Protein AF-A0A942S7S4-F1 (afdb_monomer)

Secondary structure (DSSP, 8-state):
-HHHHHTS---HHHHHHHHHHHHHIIIIIS----------PPPPP-PPP-PPPHHHHHHHHHT---HHHHHHHHHHHHTT--HHHHHT-BGGGEETTTTEEEE---TTPPPEEEEPPHHHHHHHHHHHHH-SSPPSSBSSB-SSTTSBPPHHHHHHHHHHHHHHTT--S---HHHHHHHHHHHHHHTT--HHHHHHHHT---GGG-TTTTTTHHHHHTT---HHHHHHHTT----

Structure (mmCIF, N/CA/C/O backbone):
data_AF-A0A942S7S4-F1
#
_entry.id   AF-A0A942S7S4-F1
#
loop_
_atom_site.group_PDB
_atom_site.id
_atom_site.type_symbol
_atom_site.label_atom_id
_atom_site.label_alt_id
_atom_site.label_comp_id
_atom_site.label_asym_id
_atom_site.label_entity_id
_atom_site.label_seq_id
_atom_site.pdbx_PDB_ins_code
_atom_site.Cartn_x
_atom_site.Cartn_y
_atom_site.Cartn_z
_atom_site.occupancy
_atom_site.B_iso_or_equiv
_atom_site.auth_seq_id
_atom_site.auth_comp_id
_atom_site.auth_asym_id
_atom_site.auth_atom_id
_atom_site.pdbx_PDB_model_num
ATOM 1 N N . MET A 1 1 ? 32.528 -3.053 -19.092 1.00 62.03 1 MET A N 1
ATOM 2 C CA . MET A 1 1 ? 32.053 -3.443 -17.742 1.00 62.03 1 MET A CA 1
ATOM 3 C C . MET A 1 1 ? 33.094 -3.167 -16.676 1.00 62.03 1 MET A C 1
ATOM 5 O O . MET A 1 1 ? 32.749 -2.463 -15.742 1.00 62.03 1 MET A O 1
ATOM 9 N N . LEU A 1 2 ? 34.350 -3.589 -16.863 1.00 63.19 2 LEU A N 1
ATOM 10 C CA . LEU A 1 2 ? 35.466 -3.275 -15.960 1.00 63.19 2 LEU A CA 1
ATOM 11 C C . LEU A 1 2 ? 35.543 -1.776 -15.598 1.00 63.19 2 LEU A C 1
ATOM 13 O O . LEU A 1 2 ? 35.485 -1.422 -14.431 1.00 63.19 2 LEU A O 1
ATOM 17 N N . HIS A 1 3 ? 35.462 -0.884 -16.593 1.00 70.25 3 HIS A N 1
ATOM 18 C CA . HIS A 1 3 ? 35.390 0.569 -16.369 1.00 70.25 3 HIS A CA 1
ATOM 19 C C . HIS A 1 3 ? 34.206 1.013 -15.481 1.00 70.25 3 HIS A C 1
ATOM 21 O O . HIS A 1 3 ? 34.341 1.894 -14.637 1.00 70.25 3 HIS A O 1
ATOM 27 N N . CYS A 1 4 ? 33.026 0.406 -15.641 1.00 66.12 4 CYS A N 1
ATOM 28 C CA . CYS A 1 4 ? 31.859 0.756 -14.827 1.00 66.12 4 CYS A CA 1
ATOM 29 C C . CYS A 1 4 ? 31.998 0.286 -13.368 1.00 66.12 4 CYS A C 1
ATOM 31 O O . CYS A 1 4 ? 31.446 0.923 -12.472 1.00 66.12 4 CYS A O 1
ATOM 33 N N . THR A 1 5 ? 32.734 -0.802 -13.137 1.00 64.00 5 THR A N 1
ATOM 34 C CA . THR A 1 5 ? 33.002 -1.350 -11.804 1.00 64.00 5 THR A CA 1
ATOM 35 C C . THR A 1 5 ? 34.171 -0.628 -11.123 1.00 64.00 5 THR A C 1
ATOM 37 O O . THR A 1 5 ? 34.037 -0.197 -9.984 1.00 64.00 5 THR A O 1
ATOM 40 N N . GLU A 1 6 ? 35.288 -0.426 -11.825 1.00 69.25 6 GLU A N 1
ATOM 41 C CA . GLU A 1 6 ? 36.537 0.112 -11.265 1.00 69.25 6 GLU A CA 1
ATOM 42 C C . GLU A 1 6 ? 36.579 1.643 -11.222 1.00 69.25 6 GLU A C 1
ATOM 44 O O . GLU A 1 6 ? 37.005 2.221 -10.224 1.00 69.25 6 GLU A O 1
ATOM 49 N N . LYS A 1 7 ? 36.121 2.323 -12.285 1.00 74.56 7 LYS A N 1
ATOM 50 C CA . LYS A 1 7 ? 36.166 3.795 -12.378 1.00 74.56 7 LYS A CA 1
ATOM 51 C C . LYS A 1 7 ? 34.882 4.443 -11.873 1.00 74.56 7 LYS A C 1
ATOM 53 O O . LYS A 1 7 ? 34.944 5.420 -11.137 1.00 74.56 7 LYS A O 1
ATOM 58 N N . LEU A 1 8 ? 33.722 3.902 -12.254 1.00 73.69 8 LEU A N 1
ATOM 59 C CA . LEU A 1 8 ? 32.421 4.490 -11.904 1.00 73.69 8 LEU A CA 1
ATOM 60 C C . LEU A 1 8 ? 31.805 3.926 -10.612 1.00 73.69 8 LEU A C 1
ATOM 62 O O . LEU A 1 8 ? 30.777 4.442 -10.178 1.00 73.69 8 LEU A O 1
ATOM 66 N N . LYS A 1 9 ? 32.400 2.878 -10.016 1.00 71.06 9 LYS A N 1
ATOM 67 C CA . LYS A 1 9 ? 31.938 2.220 -8.774 1.00 71.06 9 LYS A CA 1
ATOM 68 C C . LYS A 1 9 ? 30.421 1.967 -8.744 1.00 71.06 9 LYS A C 1
ATOM 70 O O . LYS A 1 9 ? 29.755 2.177 -7.730 1.00 71.06 9 LYS A O 1
ATOM 75 N N . LEU A 1 10 ? 29.845 1.561 -9.878 1.00 72.56 10 LEU A N 1
ATOM 76 C CA . LEU A 1 10 ? 28.397 1.401 -10.001 1.00 72.56 10 LEU A CA 1
ATOM 77 C C . LEU A 1 10 ? 27.911 0.147 -9.277 1.00 72.56 10 LEU A C 1
ATOM 79 O O . LEU A 1 10 ? 28.550 -0.901 -9.322 1.00 72.56 10 LEU A O 1
ATOM 83 N N . ASN A 1 11 ? 26.727 0.244 -8.667 1.00 67.12 11 ASN A N 1
ATOM 84 C CA . ASN A 1 11 ? 26.091 -0.912 -8.047 1.00 67.12 11 ASN A CA 1
ATOM 85 C C . ASN A 1 11 ? 25.688 -1.966 -9.098 1.00 67.12 11 ASN A C 1
ATOM 87 O O . ASN A 1 11 ? 25.444 -1.660 -10.271 1.00 67.12 11 ASN A O 1
ATOM 91 N N . GLU A 1 12 ? 25.567 -3.217 -8.657 1.00 69.06 12 GLU A N 1
ATOM 92 C CA . GLU A 1 12 ? 25.279 -4.358 -9.531 1.00 69.06 12 GLU A CA 1
ATOM 93 C C . GLU A 1 12 ? 23.976 -4.190 -10.324 1.00 69.06 12 GLU A C 1
ATOM 95 O O . GLU A 1 12 ? 23.910 -4.566 -11.491 1.00 69.06 12 GLU A O 1
ATOM 100 N N . ASN A 1 13 ? 22.938 -3.587 -9.736 1.00 66.31 13 ASN A N 1
ATOM 101 C CA . ASN A 1 13 ? 21.658 -3.372 -10.420 1.00 66.31 13 ASN A CA 1
ATOM 102 C C . ASN A 1 13 ? 21.792 -2.392 -11.596 1.00 66.31 13 ASN A C 1
ATOM 104 O O . ASN A 1 13 ? 21.227 -2.632 -12.664 1.00 66.31 13 ASN A O 1
ATOM 108 N N . THR A 1 14 ? 22.567 -1.322 -11.423 1.00 71.94 14 THR A N 1
ATOM 109 C CA . THR A 1 14 ? 22.864 -0.342 -12.470 1.00 71.94 14 THR A CA 1
ATOM 110 C C . THR A 1 14 ? 23.748 -0.956 -13.553 1.00 71.94 14 THR A C 1
ATOM 112 O O . THR A 1 14 ? 23.505 -0.723 -14.736 1.00 71.94 14 THR A O 1
ATOM 115 N N . LEU A 1 15 ? 24.722 -1.792 -13.177 1.00 74.50 15 LEU A N 1
ATOM 116 C CA . LEU A 1 15 ? 25.540 -2.559 -14.121 1.00 74.50 15 LEU A CA 1
ATOM 117 C C . LEU A 1 15 ? 24.683 -3.506 -14.975 1.00 74.50 15 LEU A C 1
ATOM 119 O O . LEU A 1 15 ? 24.816 -3.518 -16.197 1.00 74.50 15 LEU A O 1
ATOM 123 N N . HIS A 1 16 ? 23.754 -4.239 -14.352 1.00 72.69 16 HIS A N 1
ATOM 124 C CA . HIS A 1 16 ? 22.807 -5.120 -15.048 1.00 72.69 16 HIS A CA 1
ATOM 125 C C . HIS A 1 16 ? 21.881 -4.352 -15.996 1.00 72.69 16 HIS A C 1
ATOM 127 O O . HIS A 1 16 ? 21.651 -4.805 -17.115 1.00 72.69 16 HIS A O 1
ATOM 133 N N . SER A 1 17 ? 21.368 -3.189 -15.579 1.00 76.56 17 SER A N 1
ATOM 134 C CA . SER A 1 17 ? 20.535 -2.343 -16.444 1.00 76.56 17 SER A CA 1
ATOM 135 C C . SER A 1 17 ? 21.311 -1.874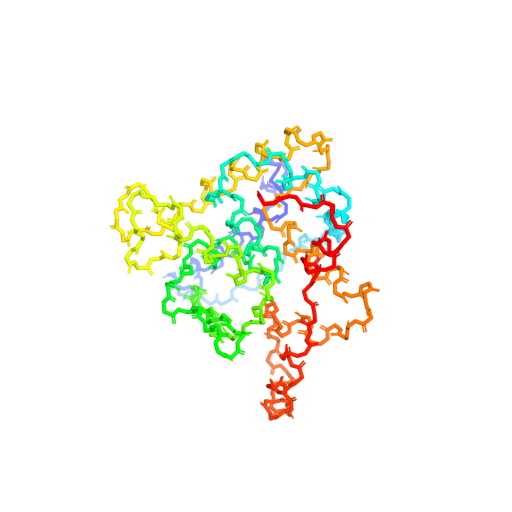 -17.673 1.00 76.56 17 SER A C 1
ATOM 137 O O . SER A 1 17 ? 20.875 -2.119 -18.791 1.00 76.56 17 SER A O 1
ATOM 139 N N . ARG A 1 18 ? 22.507 -1.302 -17.477 1.00 78.88 18 ARG A N 1
ATOM 140 C CA . ARG A 1 18 ? 23.349 -0.808 -18.579 1.00 78.88 18 ARG A CA 1
ATOM 141 C C . ARG A 1 18 ? 23.767 -1.916 -19.541 1.00 78.88 18 ARG A C 1
ATOM 143 O O . ARG A 1 18 ? 23.849 -1.689 -20.742 1.00 78.88 18 ARG A O 1
ATOM 150 N N . LEU A 1 19 ? 24.018 -3.119 -19.028 1.00 78.12 19 LEU A N 1
ATOM 151 C CA . LEU A 1 19 ? 24.329 -4.280 -19.857 1.00 78.12 19 LEU A CA 1
ATOM 152 C C . LEU A 1 19 ? 23.133 -4.679 -20.728 1.00 78.12 19 LEU A C 1
ATOM 154 O O . LEU A 1 19 ? 23.316 -4.963 -21.910 1.00 78.12 19 LEU A O 1
ATOM 158 N N . ASN A 1 20 ? 21.916 -4.656 -20.178 1.00 77.38 20 ASN A N 1
ATOM 159 C CA . ASN A 1 20 ? 20.701 -4.904 -20.955 1.00 77.38 20 ASN A CA 1
ATOM 160 C C . ASN A 1 20 ? 20.468 -3.821 -22.018 1.00 77.38 20 ASN A C 1
ATOM 162 O O . ASN A 1 20 ? 20.087 -4.162 -23.136 1.00 77.38 20 ASN A O 1
ATOM 166 N N . ASP A 1 21 ? 20.740 -2.554 -21.699 1.00 80.38 21 ASP A N 1
ATOM 167 C CA . ASP A 1 21 ? 20.605 -1.438 -22.643 1.00 80.38 21 ASP A CA 1
ATOM 168 C C . ASP A 1 21 ? 21.594 -1.573 -23.811 1.00 80.38 21 ASP A C 1
ATOM 170 O O . ASP A 1 21 ? 21.204 -1.480 -24.974 1.00 80.38 21 ASP A O 1
ATOM 174 N N . LEU A 1 22 ? 22.863 -1.886 -23.519 1.00 79.62 22 LEU A N 1
ATOM 175 C CA . LEU A 1 22 ? 23.879 -2.156 -24.541 1.00 79.62 22 LEU A CA 1
ATOM 176 C C . LEU A 1 22 ? 23.491 -3.359 -25.402 1.00 79.62 22 LEU A C 1
ATOM 178 O O . LEU A 1 22 ? 23.549 -3.285 -26.629 1.00 79.62 22 LEU A O 1
ATOM 182 N N . LYS A 1 23 ? 23.043 -4.450 -24.773 1.00 76.44 23 LYS A N 1
ATOM 183 C CA . LYS A 1 23 ? 22.575 -5.638 -25.488 1.00 76.44 23 LYS A CA 1
ATOM 184 C C . LYS A 1 23 ? 21.431 -5.293 -26.444 1.00 76.44 23 LYS A C 1
ATOM 186 O O . LYS A 1 23 ? 21.467 -5.690 -27.604 1.00 76.44 23 LYS A O 1
ATOM 191 N N . TYR A 1 24 ? 20.449 -4.522 -25.981 1.00 80.12 24 TYR A N 1
ATOM 192 C CA . TYR A 1 24 ? 19.332 -4.081 -26.810 1.00 80.12 24 TYR A CA 1
ATOM 193 C C . TYR A 1 24 ? 19.799 -3.208 -27.981 1.00 80.12 24 TYR A C 1
ATOM 195 O O . TYR A 1 24 ? 19.394 -3.443 -29.116 1.00 80.12 24 TYR A O 1
ATOM 203 N N . TYR A 1 25 ? 20.690 -2.247 -27.738 1.00 81.56 25 TYR A N 1
ATOM 204 C CA . TYR A 1 25 ? 21.224 -1.382 -28.787 1.00 81.56 25 TYR A CA 1
ATOM 205 C C . TYR A 1 25 ? 21.950 -2.178 -29.884 1.00 81.56 25 TYR A C 1
ATOM 207 O O . TYR A 1 25 ? 21.639 -2.037 -31.067 1.00 81.56 25 TYR A O 1
ATOM 215 N N . PHE A 1 26 ? 22.860 -3.079 -29.512 1.00 79.19 26 PHE A N 1
ATOM 216 C CA . PHE A 1 26 ? 23.624 -3.853 -30.492 1.00 79.19 26 PHE A CA 1
ATOM 217 C C . PHE A 1 26 ? 22.778 -4.895 -31.238 1.00 79.19 26 PHE A C 1
ATOM 219 O O . PHE A 1 26 ? 22.901 -5.016 -32.457 1.00 79.19 26 PHE A O 1
ATOM 226 N N . GLU A 1 27 ? 21.902 -5.619 -30.537 1.00 79.50 27 GLU A N 1
ATOM 227 C CA . GLU A 1 27 ? 21.106 -6.691 -31.150 1.00 79.50 27 GLU A CA 1
ATOM 228 C C . GLU A 1 27 ? 19.880 -6.166 -31.908 1.00 79.50 27 GLU A C 1
ATOM 230 O O . GLU A 1 27 ? 19.512 -6.717 -32.944 1.00 79.50 27 GLU A O 1
ATOM 235 N N . LYS A 1 28 ? 19.197 -5.135 -31.390 1.00 79.44 28 LYS A N 1
ATOM 236 C CA . LYS A 1 28 ? 17.904 -4.678 -31.929 1.00 79.44 28 LYS A CA 1
ATOM 237 C C . LYS A 1 28 ? 18.002 -3.430 -32.788 1.00 79.44 28 LYS A C 1
ATOM 239 O O . LYS A 1 28 ? 17.285 -3.358 -33.780 1.00 79.44 28 LYS A O 1
ATOM 244 N N . ILE A 1 29 ? 18.866 -2.478 -32.438 1.00 83.69 29 ILE A N 1
ATOM 245 C CA . ILE A 1 29 ? 19.022 -1.242 -33.220 1.00 83.69 29 ILE A CA 1
ATOM 246 C C . ILE A 1 29 ? 20.044 -1.461 -34.335 1.00 83.69 29 ILE A C 1
ATOM 248 O O . ILE A 1 29 ? 19.736 -1.240 -35.502 1.00 83.69 29 ILE A O 1
ATOM 252 N N . LEU A 1 30 ? 21.229 -1.975 -34.000 1.00 83.25 30 LEU A N 1
ATOM 253 C CA . LEU A 1 30 ? 22.303 -2.193 -34.975 1.00 83.25 30 LEU A CA 1
ATOM 254 C C . LEU A 1 30 ? 22.204 -3.525 -35.735 1.00 83.25 30 LEU A C 1
ATOM 256 O O . LEU A 1 30 ? 23.046 -3.778 -36.594 1.00 83.25 30 LEU A O 1
ATOM 260 N N . LYS A 1 31 ? 21.203 -4.367 -35.424 1.00 79.19 31 LYS A N 1
ATOM 261 C CA . LYS A 1 31 ? 20.942 -5.683 -36.048 1.00 79.19 31 LYS A CA 1
ATOM 262 C C . LYS A 1 31 ? 22.188 -6.571 -36.183 1.00 79.19 31 LYS A C 1
ATOM 264 O O . LYS A 1 31 ? 22.301 -7.345 -37.129 1.00 79.19 31 LYS A O 1
ATOM 269 N N . ARG A 1 32 ? 23.139 -6.458 -35.252 1.00 75.81 32 ARG A N 1
ATOM 270 C CA . ARG A 1 32 ? 24.331 -7.310 -35.261 1.00 75.81 32 ARG A CA 1
ATOM 271 C C . ARG A 1 32 ? 23.965 -8.706 -34.775 1.00 75.81 32 ARG A C 1
ATOM 273 O O . ARG A 1 32 ? 23.063 -8.861 -33.949 1.00 75.81 32 ARG A O 1
ATOM 280 N N . GLU A 1 33 ? 24.678 -9.714 -35.272 1.00 67.06 33 GLU A N 1
ATOM 281 C CA . GLU A 1 33 ? 24.554 -11.069 -34.741 1.00 67.06 33 GLU A CA 1
ATOM 282 C C . GLU A 1 33 ? 24.836 -11.081 -33.238 1.00 67.06 33 GLU A C 1
ATOM 284 O O . GLU A 1 33 ? 25.544 -10.213 -32.715 1.00 67.06 33 GLU A O 1
ATOM 289 N N . LYS A 1 34 ? 24.237 -12.051 -32.537 1.00 61.47 34 LYS A N 1
ATOM 290 C CA . LYS A 1 34 ? 24.397 -12.224 -31.092 1.00 61.47 34 LYS A CA 1
ATOM 291 C C . LYS A 1 34 ? 25.870 -12.481 -30.785 1.00 61.47 34 LYS A C 1
ATOM 293 O O . LYS A 1 34 ? 26.312 -13.623 -30.738 1.00 61.47 34 LYS A O 1
ATOM 298 N N . PHE A 1 35 ? 26.620 -11.412 -30.558 1.00 56.72 35 PHE A N 1
ATOM 299 C CA . PHE A 1 35 ? 27.960 -11.493 -30.012 1.00 56.72 35 PHE A CA 1
ATOM 300 C C . PHE A 1 35 ? 27.848 -12.214 -28.667 1.00 56.72 35 PHE A C 1
ATOM 302 O O . PHE A 1 35 ? 27.097 -11.783 -27.786 1.00 56.72 35 PHE A O 1
ATOM 309 N N . PHE A 1 36 ? 28.533 -13.350 -28.531 1.00 49.84 36 PHE A N 1
ATOM 310 C CA . PHE A 1 36 ? 28.615 -14.110 -27.287 1.00 49.84 36 PHE A CA 1
ATOM 311 C C . PHE A 1 36 ? 29.390 -13.286 -26.257 1.00 49.84 36 PHE A C 1
ATOM 313 O O . PHE A 1 36 ? 30.598 -13.396 -26.090 1.00 49.84 36 PHE A O 1
ATOM 320 N N . TRP A 1 37 ? 28.675 -12.395 -25.582 1.00 57.22 37 TRP A N 1
ATOM 321 C CA . TRP A 1 37 ? 29.190 -11.657 -24.446 1.00 57.22 37 TRP A CA 1
ATOM 322 C C . TRP A 1 37 ? 29.241 -12.605 -23.246 1.00 57.22 37 TRP A C 1
ATOM 324 O O . TRP A 1 37 ? 28.281 -12.680 -22.473 1.00 57.22 37 TRP A O 1
ATOM 334 N N . GLU A 1 38 ? 30.367 -13.291 -23.045 1.00 52.03 38 GLU A N 1
ATOM 335 C CA . GLU A 1 38 ? 30.754 -13.826 -21.732 1.00 52.03 38 GLU A CA 1
ATOM 336 C C . GLU A 1 38 ? 31.104 -12.667 -20.793 1.00 52.03 38 GLU A C 1
ATOM 338 O O . GLU A 1 38 ? 32.212 -12.522 -20.288 1.00 52.03 38 GLU A O 1
ATOM 343 N N . ILE A 1 39 ? 30.153 -11.760 -20.585 1.00 58.31 39 ILE A N 1
ATOM 344 C CA . ILE A 1 39 ? 30.302 -10.736 -19.571 1.00 58.31 39 ILE A CA 1
ATOM 345 C C . ILE A 1 39 ? 29.901 -11.393 -18.249 1.00 58.31 39 ILE A C 1
ATOM 347 O O . ILE A 1 39 ? 28.712 -11.697 -18.072 1.00 58.31 39 ILE A O 1
ATOM 351 N N . PRO A 1 40 ? 30.845 -11.595 -17.311 1.00 55.44 40 PRO A N 1
ATOM 352 C CA . PRO A 1 40 ? 30.532 -12.160 -16.013 1.00 55.44 40 PRO A CA 1
ATOM 353 C C . PRO A 1 40 ? 29.504 -11.262 -15.331 1.00 55.44 40 PRO A C 1
ATOM 355 O O . PRO A 1 40 ? 29.727 -10.082 -15.050 1.00 55.44 40 PRO A O 1
ATOM 358 N N . ARG A 1 41 ? 28.317 -11.825 -15.117 1.00 56.44 41 ARG A N 1
ATOM 359 C CA . ARG A 1 41 ? 27.249 -11.165 -14.381 1.00 56.44 41 ARG A CA 1
ATOM 360 C C . ARG A 1 41 ? 27.621 -11.180 -12.911 1.00 56.44 41 ARG A C 1
ATOM 362 O O . ARG A 1 41 ? 27.776 -12.256 -12.340 1.00 56.44 41 ARG A O 1
ATOM 369 N N . ALA A 1 42 ? 27.699 -10.002 -12.298 1.00 55.09 42 ALA A N 1
ATOM 370 C CA . ALA A 1 42 ? 27.800 -9.911 -10.850 1.00 55.09 42 ALA A CA 1
ATOM 371 C C . ALA A 1 42 ? 26.622 -10.683 -10.232 1.00 55.09 42 ALA A C 1
ATOM 373 O O . ALA A 1 42 ? 25.451 -10.403 -10.543 1.00 55.09 42 ALA A O 1
ATOM 374 N N . LYS A 1 43 ? 26.940 -11.723 -9.451 1.00 49.84 43 LYS A N 1
ATOM 375 C CA . LYS A 1 43 ? 25.950 -12.520 -8.727 1.00 49.84 43 LYS A CA 1
ATOM 376 C C . LYS A 1 43 ? 25.328 -11.601 -7.691 1.00 49.84 43 LYS A C 1
ATOM 378 O O . LYS A 1 43 ? 26.017 -11.163 -6.782 1.00 49.84 43 LYS A O 1
ATOM 383 N N . LYS A 1 44 ? 24.025 -11.344 -7.820 1.00 53.44 44 LYS A N 1
ATOM 384 C CA . LYS A 1 44 ? 23.305 -10.564 -6.816 1.00 53.44 44 LYS A CA 1
ATOM 385 C C . LYS A 1 44 ? 23.468 -11.232 -5.460 1.00 53.44 44 LYS A C 1
ATOM 387 O O . LYS A 1 44 ? 23.047 -12.377 -5.292 1.00 53.44 44 LYS A O 1
ATOM 392 N N . HIS A 1 45 ? 24.016 -10.504 -4.496 1.00 47.56 45 HIS A N 1
ATOM 393 C CA . HIS A 1 45 ? 23.927 -10.913 -3.103 1.00 47.56 45 HIS A CA 1
ATOM 394 C C . HIS A 1 45 ? 22.444 -11.028 -2.714 1.00 47.56 45 HIS A C 1
ATOM 396 O O . HIS A 1 45 ? 21.658 -10.101 -2.934 1.00 4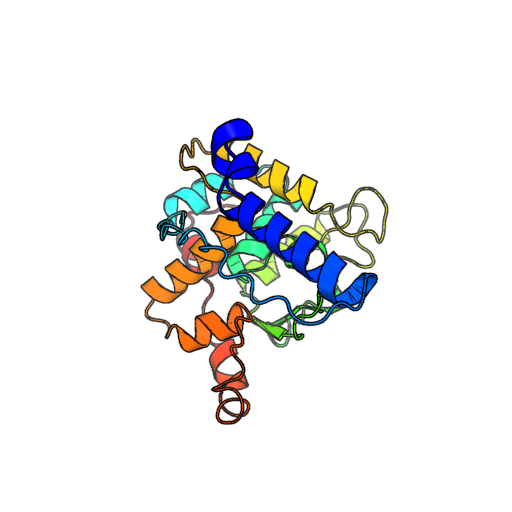7.56 45 HIS A O 1
ATOM 402 N N . LEU A 1 46 ? 22.051 -12.181 -2.164 1.00 48.22 46 LEU A N 1
ATOM 403 C CA . LEU A 1 46 ? 20.727 -12.389 -1.578 1.00 48.22 46 LEU A CA 1
ATOM 404 C C . LEU A 1 46 ? 20.604 -11.485 -0.349 1.00 48.22 46 LEU A C 1
ATOM 406 O O . LEU A 1 46 ? 21.048 -11.835 0.739 1.00 48.22 46 LEU A O 1
ATOM 410 N N . GLN A 1 47 ? 20.031 -10.297 -0.527 1.00 51.75 47 GLN A N 1
ATOM 411 C CA . GLN A 1 47 ? 19.647 -9.474 0.611 1.00 51.75 47 GLN A CA 1
ATOM 412 C C . GLN A 1 47 ? 18.359 -10.026 1.207 1.00 51.75 47 GLN A C 1
ATOM 414 O O . GLN A 1 47 ? 17.382 -10.249 0.487 1.00 51.75 47 GLN A O 1
ATOM 419 N N . LEU A 1 48 ? 18.365 -10.235 2.524 1.00 55.34 48 LEU A N 1
ATOM 420 C CA . LEU A 1 48 ? 17.160 -10.590 3.260 1.00 55.34 48 LEU A CA 1
ATOM 421 C C . LEU A 1 48 ? 16.091 -9.510 3.012 1.00 55.34 48 LEU A C 1
ATOM 423 O O . LEU A 1 48 ? 16.407 -8.314 3.054 1.00 55.34 48 LEU A O 1
ATOM 427 N N . PRO A 1 49 ? 14.839 -9.897 2.709 1.00 60.28 49 PRO A N 1
ATOM 428 C CA . PRO A 1 49 ? 13.780 -8.933 2.471 1.00 60.28 49 PRO A CA 1
ATOM 429 C C . PRO A 1 49 ? 13.589 -8.064 3.716 1.00 60.28 49 PRO A C 1
ATOM 431 O O . PRO A 1 49 ? 13.459 -8.554 4.835 1.00 60.28 49 PRO A O 1
ATOM 434 N N . LYS A 1 50 ? 13.578 -6.746 3.513 1.00 72.50 50 LYS A N 1
ATOM 435 C CA . LYS A 1 50 ? 13.398 -5.767 4.589 1.00 72.50 50 LYS A CA 1
ATOM 436 C C . LYS A 1 50 ? 11.911 -5.673 4.925 1.00 72.50 50 LYS A C 1
ATOM 438 O O . LYS A 1 50 ? 11.177 -4.900 4.301 1.00 72.50 50 LYS A O 1
ATOM 443 N N . VAL A 1 51 ? 11.493 -6.518 5.862 1.00 83.50 51 VAL A N 1
ATOM 444 C CA . VAL A 1 51 ? 10.112 -6.692 6.326 1.00 83.50 51 VAL A CA 1
ATOM 445 C C . VAL A 1 51 ? 9.851 -5.840 7.575 1.00 83.50 51 VAL A C 1
ATOM 447 O O . VAL A 1 51 ? 10.684 -5.756 8.483 1.00 83.50 51 VAL A O 1
ATOM 450 N N . LEU A 1 52 ? 8.686 -5.192 7.596 1.00 86.62 52 LEU A N 1
ATOM 451 C CA . LEU A 1 52 ? 8.091 -4.573 8.782 1.00 86.62 52 LEU A CA 1
ATOM 452 C C . LEU A 1 52 ? 7.259 -5.612 9.528 1.00 86.62 52 LEU A C 1
ATOM 454 O O . LEU A 1 52 ? 6.402 -6.224 8.895 1.00 86.62 52 LEU A O 1
ATOM 458 N N . GLY A 1 53 ? 7.484 -5.768 10.831 1.00 89.12 53 GLY A N 1
ATOM 459 C CA . GLY A 1 53 ? 6.627 -6.597 11.684 1.00 89.12 53 GLY A CA 1
ATOM 460 C C . GLY A 1 53 ? 5.312 -5.894 12.033 1.00 89.12 53 GLY A C 1
ATOM 461 O O . GLY A 1 53 ? 5.202 -4.674 11.886 1.00 89.12 53 GLY A O 1
ATOM 462 N N . GLU A 1 54 ? 4.330 -6.636 12.554 1.00 89.31 54 GLU A N 1
ATOM 463 C CA . GLU A 1 54 ? 2.987 -6.112 12.874 1.00 89.31 54 GLU A CA 1
ATOM 464 C C . GLU A 1 54 ? 3.026 -4.833 13.725 1.00 89.31 54 GLU A C 1
ATOM 466 O O . GLU A 1 54 ? 2.458 -3.817 13.335 1.00 89.31 54 GLU A O 1
ATOM 471 N N . LYS A 1 55 ? 3.794 -4.821 14.826 1.00 90.31 55 LYS A N 1
ATOM 472 C CA . LYS A 1 55 ? 3.919 -3.640 15.705 1.00 90.31 55 LYS A CA 1
ATOM 473 C C . LYS A 1 55 ? 4.471 -2.406 14.983 1.00 90.31 55 LYS A C 1
ATOM 475 O O . LYS A 1 55 ? 4.080 -1.280 15.287 1.00 90.31 55 LYS A O 1
ATOM 480 N N . GLU A 1 56 ? 5.404 -2.594 14.051 1.00 92.31 56 GLU A N 1
ATOM 481 C CA . GLU A 1 56 ? 5.965 -1.492 13.262 1.00 92.31 56 GLU A CA 1
ATOM 482 C C . GLU A 1 56 ? 4.946 -0.976 12.248 1.00 92.31 56 GLU A C 1
ATOM 484 O O . GLU A 1 56 ? 4.844 0.232 12.047 1.00 92.31 56 GLU A O 1
ATOM 489 N N . ILE A 1 57 ? 4.161 -1.876 11.652 1.00 93.56 57 ILE A N 1
ATOM 490 C CA . ILE A 1 57 ? 3.057 -1.515 10.763 1.00 93.56 57 ILE A CA 1
ATOM 491 C C . ILE A 1 57 ? 2.004 -0.698 11.513 1.00 93.56 57 ILE A C 1
ATOM 493 O O . ILE A 1 57 ? 1.625 0.372 11.034 1.00 93.56 57 ILE A O 1
ATOM 497 N N . SER A 1 58 ? 1.610 -1.118 12.716 1.00 92.88 58 SER A N 1
ATOM 498 C CA . SER A 1 58 ? 0.670 -0.369 13.557 1.00 92.88 58 SER A CA 1
ATOM 499 C C . SER A 1 58 ? 1.186 1.034 13.878 1.00 92.88 58 SER A C 1
ATOM 501 O O . SER A 1 58 ? 0.472 2.020 13.688 1.00 92.88 58 SER A O 1
ATOM 503 N N . LYS A 1 59 ? 2.461 1.163 14.277 1.00 93.50 59 LYS A N 1
ATOM 504 C CA . LYS A 1 59 ? 3.097 2.474 14.510 1.00 93.50 59 LYS A CA 1
ATOM 505 C C . LYS A 1 59 ? 3.108 3.343 13.251 1.00 93.50 59 LYS A C 1
ATOM 507 O O . LYS A 1 59 ? 2.771 4.523 13.320 1.00 93.50 59 LYS A O 1
ATOM 512 N N . LEU A 1 60 ? 3.461 2.766 12.102 1.00 94.56 60 LEU A N 1
ATOM 513 C CA . LEU A 1 60 ? 3.506 3.467 10.819 1.00 94.56 60 LEU A CA 1
ATOM 514 C C . LEU A 1 60 ? 2.128 4.001 10.414 1.00 94.56 60 LEU A C 1
ATOM 516 O O . LEU A 1 60 ? 2.014 5.136 9.954 1.00 94.56 60 LEU A O 1
ATOM 520 N N . PHE A 1 61 ? 1.080 3.207 10.612 1.00 93.81 61 PHE A N 1
ATOM 521 C CA . PHE A 1 61 ? -0.293 3.595 10.313 1.00 93.81 61 PHE A CA 1
ATOM 522 C C . PHE A 1 61 ? -0.857 4.626 11.287 1.00 93.81 61 PHE A C 1
ATOM 524 O O . PHE A 1 61 ? -1.524 5.565 10.852 1.00 93.81 61 PHE A O 1
ATOM 531 N N . ASN A 1 62 ? -0.552 4.513 12.578 1.00 93.38 62 ASN A N 1
ATOM 532 C CA . ASN A 1 62 ? -0.982 5.487 13.581 1.00 93.38 62 ASN A CA 1
ATOM 533 C C . ASN A 1 62 ? -0.260 6.838 13.440 1.00 93.38 62 ASN 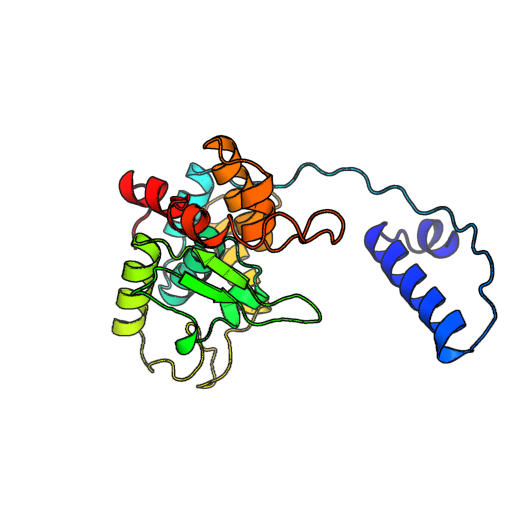A C 1
ATOM 535 O O . ASN A 1 62 ? -0.821 7.868 13.803 1.00 93.38 62 ASN A O 1
ATOM 539 N N . ALA A 1 63 ? 0.935 6.869 12.841 1.00 93.56 63 ALA A N 1
ATOM 540 C CA . ALA A 1 63 ? 1.646 8.110 12.523 1.00 93.56 63 ALA A CA 1
ATOM 541 C C . ALA A 1 63 ? 1.011 8.919 11.366 1.00 93.56 63 ALA A C 1
ATOM 543 O O . ALA A 1 63 ? 1.369 10.083 11.143 1.00 93.56 63 ALA A O 1
ATOM 544 N N . LEU A 1 64 ? 0.085 8.325 10.602 1.00 93.25 64 LEU A N 1
ATOM 545 C CA . LEU A 1 64 ? -0.611 8.984 9.496 1.00 93.25 64 LEU A CA 1
ATOM 546 C C . LEU A 1 64 ? -1.848 9.732 10.000 1.00 93.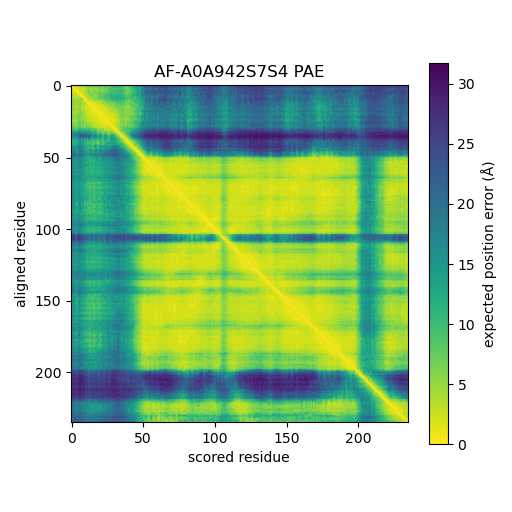25 64 LEU A C 1
ATOM 548 O O . LEU A 1 64 ? -2.852 9.127 10.370 1.00 93.25 64 LEU A O 1
ATOM 552 N N . THR A 1 65 ? -1.799 11.061 9.924 1.00 89.56 65 THR A N 1
ATOM 553 C CA . THR A 1 65 ? -2.937 11.936 10.251 1.00 89.56 65 THR A CA 1
ATOM 554 C C . THR A 1 65 ? -3.889 12.142 9.073 1.00 89.56 65 THR A C 1
ATOM 556 O O . THR A 1 65 ? -5.091 12.298 9.256 1.00 89.56 65 THR A O 1
ATOM 559 N N . ASN A 1 66 ? -3.370 12.134 7.842 1.00 92.56 66 ASN A N 1
ATOM 560 C CA . ASN A 1 66 ? -4.178 12.336 6.643 1.00 92.56 66 ASN A CA 1
ATOM 561 C C . ASN A 1 66 ? -4.876 11.027 6.230 1.00 92.56 66 ASN A C 1
ATOM 563 O O . ASN A 1 66 ? -4.214 10.047 5.879 1.00 92.56 66 ASN A O 1
ATOM 567 N N . LYS A 1 67 ? -6.213 11.041 6.211 1.00 91.81 67 LYS A N 1
ATOM 568 C CA . LYS A 1 67 ? -7.063 9.886 5.882 1.00 91.81 67 LYS A CA 1
ATOM 569 C C . LYS A 1 67 ? -6.834 9.339 4.470 1.00 91.81 67 LYS A C 1
ATOM 571 O O . LYS A 1 67 ? -6.773 8.125 4.303 1.00 91.81 67 LYS A O 1
ATOM 576 N N . LYS A 1 68 ? -6.603 10.199 3.464 1.00 93.12 68 LYS A N 1
ATOM 577 C CA . LYS A 1 68 ? -6.247 9.764 2.094 1.00 93.12 68 LYS A CA 1
ATOM 578 C C . LYS A 1 68 ? -4.944 8.971 2.106 1.00 93.12 68 LYS A C 1
ATOM 580 O O . LYS A 1 68 ? -4.871 7.875 1.560 1.00 93.12 68 LYS A O 1
ATOM 585 N N . HIS A 1 69 ? -3.912 9.509 2.753 1.00 94.75 69 HIS A N 1
ATOM 586 C CA . HIS A 1 69 ? -2.608 8.849 2.851 1.00 94.75 69 HIS A CA 1
ATOM 587 C C . HIS A 1 69 ? -2.700 7.503 3.569 1.00 94.75 69 HIS A C 1
ATOM 589 O O . HIS A 1 69 ? -2.094 6.523 3.138 1.00 94.75 69 HIS A O 1
ATOM 595 N N . LYS A 1 70 ? -3.488 7.460 4.642 1.00 94.75 70 LYS A N 1
ATOM 596 C CA . LYS A 1 70 ? -3.743 6.257 5.424 1.00 94.75 70 LYS A CA 1
ATOM 597 C C . LYS A 1 70 ? -4.456 5.186 4.605 1.00 94.75 70 LYS A C 1
ATOM 599 O O . LYS A 1 70 ? -3.960 4.067 4.533 1.00 94.75 70 LYS A O 1
ATOM 604 N N . ALA A 1 71 ? -5.523 5.549 3.893 1.00 94.94 71 ALA A N 1
ATOM 605 C CA . ALA A 1 71 ? -6.244 4.636 3.011 1.00 94.94 71 ALA A CA 1
ATOM 606 C C . ALA A 1 71 ? -5.359 4.067 1.889 1.00 94.94 71 ALA A C 1
ATOM 608 O O . ALA A 1 71 ? -5.423 2.867 1.626 1.00 94.94 71 ALA A O 1
ATOM 609 N N . ILE A 1 72 ? -4.486 4.874 1.267 1.00 95.50 72 ILE A N 1
ATOM 610 C CA . ILE A 1 72 ? -3.544 4.388 0.237 1.00 95.50 72 ILE A CA 1
ATOM 611 C C . ILE A 1 72 ? -2.633 3.298 0.811 1.00 95.50 72 ILE A C 1
ATOM 613 O O . ILE A 1 72 ? -2.438 2.248 0.196 1.00 95.50 72 ILE A O 1
ATOM 617 N N . LEU A 1 73 ? -2.060 3.548 1.989 1.00 95.62 73 LEU A N 1
ATOM 618 C CA . LEU A 1 73 ? -1.124 2.630 2.631 1.00 95.62 73 LEU A CA 1
ATOM 619 C C . LEU A 1 73 ? -1.826 1.364 3.153 1.00 95.62 73 LEU A C 1
ATOM 621 O O . LEU A 1 73 ? -1.278 0.274 2.995 1.00 95.62 73 LEU A O 1
ATOM 625 N N . PHE A 1 74 ? -3.049 1.485 3.678 1.00 94.75 74 PHE A N 1
ATOM 626 C CA . PHE A 1 74 ? -3.885 0.341 4.065 1.00 94.75 74 PHE A CA 1
ATOM 627 C C . PHE A 1 74 ? -4.216 -0.527 2.861 1.00 94.75 74 PHE A C 1
ATOM 629 O O . PHE A 1 74 ? -4.040 -1.738 2.914 1.00 94.75 74 PHE A O 1
ATOM 636 N N . THR A 1 75 ? -4.627 0.095 1.755 1.00 94.56 75 THR A N 1
ATOM 637 C CA . THR A 1 75 ? -4.940 -0.609 0.506 1.00 94.56 75 THR A CA 1
ATOM 638 C C . THR A 1 75 ? -3.716 -1.361 -0.012 1.00 94.56 75 THR A C 1
ATOM 640 O O . THR A 1 75 ? -3.807 -2.522 -0.408 1.00 94.56 75 THR A O 1
ATOM 643 N N . ALA A 1 76 ? -2.539 -0.728 0.032 1.00 94.19 76 ALA A N 1
ATOM 644 C CA . ALA A 1 76 ? -1.297 -1.352 -0.406 1.00 94.19 76 ALA A CA 1
ATOM 645 C C . ALA A 1 76 ? -0.883 -2.547 0.461 1.00 94.19 76 ALA A C 1
ATOM 647 O O . ALA A 1 76 ? -0.439 -3.559 -0.081 1.00 94.19 76 ALA A O 1
ATOM 648 N N . TYR A 1 77 ? -1.022 -2.436 1.783 1.00 94.50 77 TYR A N 1
ATOM 649 C CA . TYR A 1 77 ? -0.689 -3.511 2.712 1.00 94.50 77 TYR A CA 1
ATOM 650 C C . TYR A 1 77 ? -1.719 -4.643 2.671 1.00 94.50 77 TYR A C 1
ATOM 652 O O . TYR A 1 77 ? -1.335 -5.783 2.451 1.00 94.50 77 TYR A O 1
ATOM 660 N N . SER A 1 78 ? -3.010 -4.335 2.792 1.00 91.81 78 SER A N 1
ATOM 661 C CA . SER A 1 78 ? -4.088 -5.328 2.891 1.00 91.81 78 SER A CA 1
ATOM 662 C C . SER A 1 78 ? -4.227 -6.209 1.650 1.00 91.81 78 SER A C 1
ATOM 664 O O . SER A 1 78 ? -4.519 -7.392 1.778 1.00 91.81 78 SER A O 1
ATOM 666 N N . ALA A 1 79 ? -3.975 -5.660 0.460 1.00 89.25 79 ALA A N 1
ATOM 667 C CA . ALA A 1 79 ? -4.067 -6.400 -0.799 1.00 89.25 79 ALA A CA 1
ATOM 668 C C . ALA A 1 79 ? -2.692 -6.694 -1.439 1.00 89.25 79 ALA A C 1
ATOM 670 O O . ALA A 1 79 ? -2.610 -7.121 -2.594 1.00 89.25 79 ALA A O 1
ATOM 671 N N . GLY A 1 80 ? -1.585 -6.430 -0.730 1.00 89.06 80 GLY A N 1
ATOM 672 C CA . GLY A 1 80 ? -0.227 -6.682 -1.225 1.00 89.06 80 GLY A CA 1
ATOM 673 C C . GLY A 1 80 ? 0.112 -5.958 -2.538 1.00 89.06 80 GLY A C 1
ATOM 674 O O . GLY A 1 80 ? 0.837 -6.490 -3.391 1.00 89.06 80 GLY A O 1
ATOM 675 N N . LEU A 1 81 ? -0.420 -4.754 -2.755 1.00 90.25 81 LEU A N 1
ATOM 676 C CA . LEU A 1 81 ? -0.303 -4.042 -4.029 1.00 90.25 81 LEU A CA 1
ATOM 677 C C . LEU A 1 81 ? 1.061 -3.368 -4.203 1.00 90.25 81 LEU A C 1
ATOM 679 O O . LEU A 1 81 ? 1.714 -2.915 -3.262 1.00 90.25 81 LEU A O 1
ATOM 683 N N . ARG A 1 82 ? 1.511 -3.264 -5.456 1.00 90.31 82 ARG A N 1
ATOM 684 C CA . ARG A 1 82 ? 2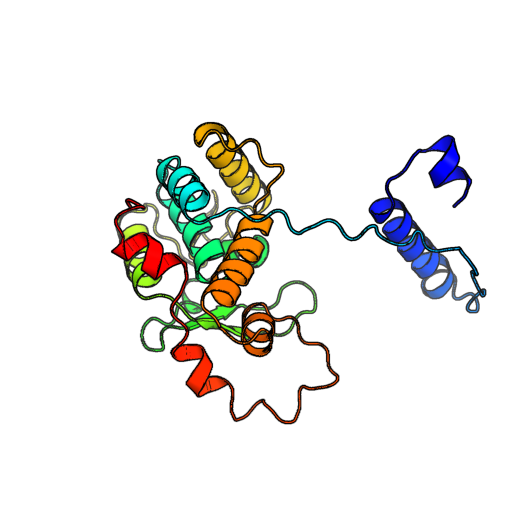.609 -2.355 -5.817 1.00 90.31 82 ARG A CA 1
ATOM 685 C C . ARG A 1 82 ? 2.123 -0.912 -5.711 1.00 90.31 82 ARG A C 1
ATOM 687 O O . ARG A 1 82 ? 0.942 -0.650 -5.897 1.00 90.31 82 ARG A O 1
ATOM 694 N N . VAL A 1 83 ? 3.042 0.039 -5.527 1.00 92.25 83 VAL A N 1
ATOM 695 C CA . VAL A 1 83 ? 2.679 1.469 -5.460 1.00 92.25 83 VAL A CA 1
ATOM 696 C C . VAL A 1 83 ? 1.856 1.913 -6.668 1.00 92.25 83 VAL A C 1
ATOM 698 O O . VAL A 1 83 ? 0.828 2.553 -6.494 1.00 92.25 83 VAL A O 1
ATOM 701 N N . SER A 1 84 ? 2.251 1.496 -7.875 1.00 90.69 84 SER A N 1
ATOM 702 C CA . SER A 1 84 ? 1.531 1.814 -9.108 1.00 90.69 84 SER A CA 1
ATOM 703 C C . SER A 1 84 ? 0.144 1.180 -9.152 1.00 90.69 84 SER A C 1
ATOM 705 O O . SER A 1 84 ? -0.760 1.764 -9.719 1.00 90.69 84 SER A O 1
ATOM 707 N N . GLU A 1 85 ? -0.034 -0.009 -8.579 1.00 91.94 85 GLU A N 1
ATOM 708 C CA . GLU A 1 85 ? -1.334 -0.689 -8.546 1.00 91.94 85 GLU A CA 1
ATOM 709 C C . GLU A 1 85 ? -2.262 -0.009 -7.530 1.00 91.94 85 GLU A C 1
ATOM 711 O O . GLU A 1 85 ? -3.417 0.249 -7.843 1.00 91.94 85 GLU A O 1
ATOM 716 N N . ALA A 1 86 ? -1.739 0.363 -6.356 1.00 93.62 86 ALA A N 1
ATOM 717 C CA . ALA A 1 86 ? -2.503 1.044 -5.315 1.00 93.62 86 ALA A CA 1
ATOM 718 C C . ALA A 1 86 ? -3.006 2.424 -5.767 1.00 93.62 86 ALA A C 1
ATOM 720 O O . ALA A 1 86 ? -4.170 2.748 -5.556 1.00 93.62 86 ALA A O 1
ATOM 721 N N . VAL A 1 87 ? -2.155 3.234 -6.412 1.00 94.31 87 VAL A N 1
ATOM 722 C CA . VAL A 1 87 ? -2.558 4.588 -6.833 1.00 94.31 87 VAL A CA 1
ATOM 723 C C . VAL A 1 87 ? -3.402 4.625 -8.108 1.00 94.31 87 VAL A C 1
ATOM 725 O O . VAL A 1 87 ? -4.136 5.584 -8.310 1.00 94.31 87 VAL A O 1
ATOM 728 N N . ASN A 1 88 ? -3.314 3.599 -8.962 1.00 93.25 88 ASN A N 1
ATOM 729 C CA . ASN A 1 88 ? -4.127 3.494 -10.182 1.00 93.25 88 ASN A CA 1
ATOM 730 C C . ASN A 1 88 ? -5.398 2.652 -9.977 1.00 93.25 88 ASN A C 1
ATOM 732 O O . ASN A 1 88 ? -6.070 2.304 -10.950 1.00 93.25 88 ASN A O 1
ATOM 736 N N . LEU A 1 89 ? -5.743 2.306 -8.734 1.00 94.12 89 LEU A N 1
ATOM 737 C CA . LEU A 1 89 ? -6.978 1.594 -8.433 1.00 94.12 89 LEU A CA 1
ATOM 738 C C . LEU A 1 89 ? -8.181 2.484 -8.780 1.00 94.12 89 LEU A C 1
ATOM 740 O O . LEU A 1 89 ? -8.289 3.609 -8.288 1.00 94.12 89 LEU A O 1
ATOM 744 N N . LYS A 1 90 ? -9.080 1.990 -9.635 1.00 94.62 90 LYS A N 1
ATOM 745 C CA . LYS A 1 90 ? -10.286 2.711 -10.069 1.00 94.62 90 LYS A CA 1
ATOM 746 C C . LYS A 1 90 ? -11.472 2.358 -9.183 1.00 94.62 90 LYS A C 1
ATOM 748 O O . LYS A 1 90 ? -11.530 1.253 -8.657 1.00 94.62 90 LYS A O 1
ATOM 753 N N . LEU A 1 91 ? -12.446 3.261 -9.070 1.00 93.00 91 LEU A N 1
ATOM 754 C CA . LEU A 1 91 ? -13.669 3.009 -8.291 1.00 93.00 91 LEU A CA 1
ATOM 755 C C . LEU A 1 91 ? -14.394 1.743 -8.777 1.00 93.00 91 LEU A C 1
ATOM 757 O O . LEU A 1 91 ? -14.748 0.891 -7.973 1.00 93.00 91 LEU A O 1
ATOM 761 N N . LYS A 1 92 ? -14.490 1.557 -10.101 1.00 93.50 92 LYS A N 1
ATOM 762 C CA . LYS A 1 92 ? -15.082 0.363 -10.735 1.00 93.50 92 LYS A CA 1
ATOM 763 C C . LYS A 1 92 ? -14.334 -0.953 -10.469 1.00 93.50 92 LYS A C 1
ATOM 765 O O . LYS A 1 92 ? -14.813 -2.009 -10.855 1.00 93.50 92 LYS A O 1
ATOM 770 N N . HIS A 1 93 ? -13.121 -0.891 -9.920 1.00 92.19 93 HIS A N 1
ATOM 771 C CA . HIS A 1 93 ? -12.322 -2.077 -9.615 1.00 92.19 93 HIS A CA 1
ATOM 772 C C . HIS A 1 93 ? -12.578 -2.610 -8.205 1.00 92.19 93 HIS A C 1
ATOM 774 O O . HIS A 1 93 ? -12.036 -3.658 -7.865 1.00 92.19 93 HIS A O 1
ATOM 780 N N . VAL A 1 94 ? -13.345 -1.888 -7.387 1.00 92.44 94 VAL A N 1
ATOM 781 C CA . VAL A 1 94 ? -13.700 -2.295 -6.031 1.00 92.44 94 VAL A CA 1
ATOM 782 C C . VAL A 1 94 ? -15.052 -2.996 -6.081 1.00 92.44 94 VAL A C 1
ATOM 784 O O . VAL A 1 94 ? -16.077 -2.343 -6.252 1.00 92.44 94 VAL A O 1
ATOM 787 N N . ASP A 1 95 ? -15.047 -4.319 -5.940 1.00 88.44 95 ASP A N 1
ATOM 788 C CA . ASP A 1 95 ? -16.256 -5.137 -5.868 1.00 88.44 95 ASP A CA 1
ATOM 789 C C . ASP A 1 95 ? -16.469 -5.570 -4.412 1.00 88.44 95 ASP A C 1
ATOM 791 O O . ASP A 1 95 ? -15.826 -6.503 -3.920 1.00 88.44 95 ASP A O 1
ATOM 795 N N . SER A 1 96 ? -17.330 -4.841 -3.695 1.00 88.19 96 SER A N 1
ATOM 796 C CA . SER A 1 96 ? -17.660 -5.164 -2.303 1.00 88.19 96 SER A CA 1
ATOM 797 C C . SER A 1 96 ? -18.626 -6.335 -2.161 1.00 88.19 96 SER A C 1
ATOM 799 O O . SER A 1 96 ? -18.712 -6.888 -1.073 1.00 88.19 96 SER A O 1
ATOM 801 N N . ASP A 1 97 ? -19.339 -6.718 -3.220 1.00 84.88 97 ASP A N 1
ATOM 802 C CA . ASP A 1 97 ? -20.298 -7.825 -3.157 1.00 84.88 97 ASP A CA 1
ATOM 803 C C . ASP A 1 97 ? -19.555 -9.159 -3.234 1.00 84.88 97 ASP A C 1
ATOM 805 O O . ASP A 1 97 ? -19.859 -10.108 -2.513 1.00 84.88 97 ASP A O 1
ATOM 809 N N . ARG A 1 98 ? -18.520 -9.216 -4.078 1.00 81.12 98 ARG A N 1
ATOM 810 C CA . ARG A 1 98 ? -17.633 -10.377 -4.217 1.00 81.12 98 ARG A CA 1
ATOM 811 C C . ARG A 1 98 ? -16.397 -10.314 -3.331 1.00 81.12 98 ARG A C 1
ATOM 813 O O . ARG A 1 98 ? -15.597 -11.246 -3.370 1.00 81.12 98 ARG A O 1
ATOM 820 N N . MET A 1 99 ? -16.220 -9.233 -2.571 1.00 85.62 99 MET A N 1
ATOM 821 C CA . MET A 1 99 ? -15.039 -8.987 -1.738 1.00 85.62 99 MET A CA 1
ATOM 822 C C . MET A 1 99 ? -13.730 -9.125 -2.534 1.00 85.62 99 MET A C 1
ATOM 824 O O . MET A 1 99 ? -12.780 -9.802 -2.132 1.00 85.62 99 MET A O 1
ATOM 828 N N . GLN A 1 100 ? -13.665 -8.455 -3.689 1.00 85.81 100 GLN A N 1
ATOM 829 C CA . GLN A 1 100 ? -12.541 -8.534 -4.623 1.00 85.81 100 GLN A CA 1
ATOM 830 C C . GLN A 1 100 ? -12.118 -7.159 -5.155 1.00 85.81 100 GLN A C 1
ATOM 832 O O . GLN A 1 100 ? -12.930 -6.270 -5.402 1.00 85.81 100 GLN A O 1
ATOM 837 N N . LEU A 1 101 ? -10.814 -7.000 -5.388 1.00 87.31 101 LEU A N 1
ATOM 838 C CA . LEU A 1 101 ? -10.240 -5.883 -6.132 1.00 87.31 101 LEU A CA 1
ATOM 839 C C . LEU A 1 101 ? -9.718 -6.368 -7.482 1.00 87.31 101 LEU A C 1
ATOM 841 O O . LEU A 1 101 ? -8.907 -7.295 -7.552 1.00 87.31 101 LEU A O 1
ATOM 845 N N . PHE A 1 102 ? -10.122 -5.693 -8.552 1.00 88.81 102 PHE A N 1
ATOM 846 C CA . PHE A 1 102 ? -9.564 -5.907 -9.881 1.00 88.81 102 PHE A CA 1
ATOM 847 C C . PHE A 1 102 ? -8.305 -5.058 -10.096 1.00 88.81 102 PHE A C 1
ATOM 849 O O . PHE A 1 102 ? -8.325 -3.829 -10.024 1.00 88.81 102 PHE A O 1
ATOM 856 N N . ILE A 1 103 ? -7.184 -5.708 -10.397 1.00 87.56 103 ILE A N 1
ATOM 857 C CA . ILE A 1 103 ? -5.913 -5.036 -10.664 1.00 87.56 103 ILE A CA 1
ATOM 858 C C . ILE A 1 103 ? -5.629 -5.092 -12.163 1.00 87.56 103 ILE A C 1
ATOM 860 O O . ILE A 1 103 ? -5.157 -6.105 -12.684 1.00 87.56 103 ILE A O 1
ATOM 864 N N . GLU A 1 104 ? -5.914 -3.970 -12.825 1.00 82.31 104 GLU A N 1
ATOM 865 C CA . GLU A 1 104 ? -5.657 -3.739 -14.248 1.00 82.31 104 GLU A CA 1
ATOM 866 C C . GLU A 1 104 ? -4.144 -3.639 -14.527 1.00 82.31 104 GLU A C 1
ATOM 868 O O . GLU A 1 104 ? -3.375 -3.089 -13.726 1.00 82.31 104 GLU A O 1
ATOM 873 N N . LYS A 1 105 ? -3.694 -4.190 -15.661 1.00 69.62 105 LYS A N 1
ATOM 874 C CA . LYS A 1 105 ? -2.269 -4.249 -16.038 1.00 69.62 105 LYS A CA 1
ATOM 875 C C . LYS A 1 105 ? -1.560 -2.896 -15.937 1.00 69.62 105 LYS A C 1
ATOM 877 O O . LYS A 1 105 ? -1.980 -1.900 -16.515 1.00 69.62 105 LYS A O 1
ATOM 882 N N . ALA A 1 106 ? -0.339 -2.931 -15.404 1.00 56.06 106 ALA A N 1
ATOM 883 C CA . ALA A 1 106 ? 0.709 -1.974 -15.748 1.00 56.06 106 ALA A CA 1
ATOM 884 C C . ALA A 1 106 ? 1.866 -2.709 -16.447 1.00 56.06 106 ALA A C 1
ATOM 886 O O . ALA A 1 106 ? 2.372 -3.708 -15.928 1.00 56.06 106 ALA A O 1
ATOM 887 N N . LYS A 1 107 ? 2.307 -2.201 -17.609 1.00 51.75 107 LYS A N 1
ATOM 888 C CA . LYS A 1 107 ? 3.593 -2.535 -18.258 1.00 51.75 107 LYS A CA 1
ATOM 889 C C . LYS A 1 107 ? 3.870 -4.052 -18.405 1.00 51.75 107 LYS A C 1
ATOM 891 O O . LYS A 1 107 ? 4.862 -4.561 -17.887 1.00 51.75 107 LYS A O 1
ATOM 896 N N . GLY A 1 108 ? 2.989 -4.774 -19.111 1.00 52.09 108 GLY A N 1
ATOM 897 C CA . GLY A 1 108 ? 3.232 -6.156 -19.574 1.00 52.09 108 GLY A CA 1
ATOM 898 C C . GLY A 1 108 ? 2.863 -7.297 -18.611 1.00 52.09 108 GLY A C 1
ATOM 899 O O . GLY A 1 108 ? 3.224 -8.443 -18.866 1.00 52.09 108 GLY A O 1
ATOM 900 N N . LYS A 1 109 ? 2.156 -7.020 -17.508 1.00 60.22 109 LYS A N 1
ATOM 901 C CA . LYS A 1 109 ? 1.683 -8.046 -16.549 1.00 60.22 109 LYS A CA 1
ATOM 902 C C . LYS A 1 109 ? 0.247 -8.481 -16.842 1.00 60.22 109 LYS A C 1
ATOM 904 O O . LYS A 1 109 ? -0.461 -7.762 -17.525 1.00 60.22 109 LYS A O 1
ATOM 909 N N . LYS A 1 110 ? -0.176 -9.659 -16.370 1.00 68.25 110 LYS A N 1
ATOM 910 C CA . LYS A 1 110 ? -1.569 -10.131 -16.496 1.00 68.25 110 LYS A CA 1
ATOM 911 C C . LYS A 1 110 ? -2.482 -9.414 -15.495 1.00 68.25 110 LYS A C 1
ATOM 913 O O . LYS A 1 110 ? -2.022 -9.082 -14.402 1.00 68.25 110 LYS A O 1
ATOM 918 N N . ASP A 1 111 ? -3.740 -9.208 -15.881 1.00 79.75 111 ASP A N 1
ATOM 919 C CA . ASP A 1 111 ? -4.786 -8.776 -14.953 1.00 79.75 111 ASP A CA 1
ATOM 920 C C . ASP A 1 111 ? -4.977 -9.836 -13.873 1.00 79.75 111 ASP A C 1
ATOM 922 O O . ASP A 1 111 ? -4.766 -11.030 -14.117 1.00 79.75 111 ASP A O 1
ATOM 926 N N . ARG A 1 112 ? -5.358 -9.404 -12.673 1.00 81.69 112 ARG A N 1
ATOM 927 C CA . ARG A 1 112 ? -5.666 -10.323 -11.578 1.00 81.69 112 ARG A CA 1
ATOM 928 C C . ARG A 1 112 ? -6.716 -9.747 -10.647 1.00 81.69 112 ARG A C 1
ATOM 930 O O . ARG A 1 112 ? -6.832 -8.531 -10.513 1.00 81.69 112 ARG A O 1
ATOM 937 N N . TYR A 1 113 ? -7.399 -10.646 -9.958 1.00 83.31 113 TYR A N 1
ATOM 938 C CA . TYR A 1 113 ? -8.206 -10.309 -8.797 1.00 83.31 113 TYR A CA 1
ATOM 939 C C . TYR A 1 113 ? -7.388 -10.556 -7.535 1.00 83.31 113 TYR A C 1
ATOM 941 O O . TYR A 1 113 ? -6.613 -11.513 -7.471 1.00 83.31 113 TYR A O 1
ATOM 949 N N . VAL A 1 114 ? -7.544 -9.680 -6.552 1.00 83.75 114 VAL A N 1
ATOM 950 C CA . VAL A 1 114 ? -7.001 -9.859 -5.205 1.00 83.75 114 VAL A CA 1
ATOM 951 C C . VAL A 1 114 ? -8.130 -9.727 -4.194 1.00 83.75 114 VAL A C 1
ATOM 953 O O . VAL A 1 114 ? -9.110 -9.027 -4.446 1.00 83.75 114 VAL A O 1
ATOM 956 N N . THR A 1 115 ? -8.005 -10.418 -3.070 1.00 83.06 115 THR A N 1
ATOM 957 C CA . THR A 1 115 ? -9.011 -10.413 -2.007 1.00 83.06 115 THR A CA 1
ATOM 958 C C . THR A 1 115 ? -9.116 -9.020 -1.391 1.00 83.06 115 THR A C 1
ATOM 960 O O . THR A 1 115 ? -8.103 -8.362 -1.135 1.00 83.06 115 THR A O 1
ATOM 963 N N . LEU A 1 116 ? -10.345 -8.552 -1.193 1.00 85.75 116 LEU A N 1
ATOM 964 C CA . LEU A 1 116 ? -10.654 -7.297 -0.522 1.00 85.75 116 LEU A CA 1
ATOM 965 C C . LEU A 1 116 ? -11.036 -7.614 0.920 1.00 85.75 116 LEU A C 1
ATOM 967 O O . LEU A 1 116 ? -12.011 -8.318 1.158 1.00 85.75 116 LEU A O 1
ATOM 971 N N . SER A 1 117 ? -10.266 -7.104 1.876 1.00 88.38 117 SER A N 1
ATOM 972 C CA . SER A 1 117 ? -10.546 -7.364 3.286 1.00 88.38 117 SER A CA 1
ATOM 973 C C . SER A 1 117 ? -11.783 -6.586 3.766 1.00 88.38 117 SER A C 1
ATOM 975 O O . SER A 1 117 ? -11.975 -5.447 3.321 1.00 88.38 117 SER A O 1
ATOM 977 N N . PRO A 1 118 ? -12.617 -7.150 4.662 1.00 87.88 118 PRO A N 1
ATOM 978 C CA . PRO A 1 118 ? -13.791 -6.459 5.205 1.00 87.88 118 PRO A CA 1
ATOM 979 C C . PRO A 1 118 ? -13.434 -5.116 5.848 1.00 87.88 118 PRO A C 1
ATOM 981 O O . PRO A 1 118 ? -14.055 -4.098 5.544 1.00 87.88 118 PRO A O 1
ATOM 984 N N . VAL A 1 119 ? -12.347 -5.076 6.625 1.00 90.19 119 VAL A N 1
ATOM 985 C CA . VAL A 1 119 ? -11.840 -3.836 7.229 1.00 90.19 119 VAL A CA 1
ATOM 986 C C . VAL A 1 119 ? -11.476 -2.809 6.158 1.00 90.19 119 VAL A C 1
ATOM 988 O O . VAL A 1 119 ? -11.771 -1.620 6.295 1.00 90.19 119 VAL A O 1
ATOM 991 N N . LEU A 1 120 ? -10.855 -3.246 5.057 1.00 91.25 120 LEU A N 1
ATOM 992 C CA . LEU A 1 120 ? -10.521 -2.343 3.961 1.00 91.25 120 LEU A CA 1
ATOM 993 C C . LEU A 1 120 ? -11.779 -1.782 3.277 1.00 91.25 120 LEU A C 1
ATOM 995 O O . LEU A 1 120 ? -11.766 -0.614 2.889 1.00 91.25 120 LEU A O 1
ATOM 999 N N . VAL A 1 121 ? -12.866 -2.552 3.160 1.00 92.38 121 VAL A N 1
ATOM 1000 C CA . VAL A 1 121 ? -14.152 -2.045 2.643 1.00 92.38 121 VAL A CA 1
ATOM 1001 C C . VAL A 1 121 ? -14.658 -0.893 3.504 1.00 92.38 121 VAL A C 1
ATOM 1003 O O . VAL A 1 121 ? -14.989 0.169 2.971 1.00 92.38 121 VAL A O 1
ATOM 1006 N N . ASP A 1 122 ? -14.673 -1.069 4.823 1.00 91.75 122 ASP A N 1
ATOM 1007 C CA . ASP A 1 122 ? -15.164 -0.054 5.756 1.00 91.75 122 ASP A CA 1
ATOM 1008 C C . ASP A 1 122 ? -14.293 1.202 5.750 1.00 91.75 122 ASP A C 1
ATOM 1010 O O . ASP A 1 122 ? -14.805 2.328 5.722 1.00 91.75 122 ASP A O 1
ATOM 1014 N N . VAL A 1 123 ? -12.974 1.021 5.673 1.00 92.31 123 VAL A N 1
ATOM 1015 C CA . VAL A 1 123 ? -12.011 2.114 5.523 1.00 92.31 123 VAL A CA 1
ATOM 1016 C C . VAL A 1 123 ? -12.245 2.878 4.221 1.00 92.31 123 VAL A C 1
ATOM 1018 O O . VAL A 1 123 ? -12.325 4.107 4.241 1.00 92.31 123 VAL A O 1
ATOM 1021 N N . LEU A 1 124 ? -12.391 2.186 3.086 1.00 92.94 124 LEU A N 1
ATOM 1022 C CA . LEU A 1 124 ? -12.606 2.826 1.785 1.00 92.94 124 LEU A CA 1
ATOM 1023 C C . LEU A 1 124 ? -13.958 3.543 1.715 1.00 92.94 124 LEU A C 1
ATOM 1025 O O . LEU A 1 124 ? -14.031 4.651 1.179 1.00 92.94 124 LEU A O 1
ATOM 1029 N N . ARG A 1 125 ? -15.015 2.962 2.292 1.00 92.56 125 ARG A N 1
ATOM 1030 C CA . ARG A 1 125 ? -16.336 3.598 2.400 1.00 92.56 125 ARG A CA 1
ATOM 1031 C C . ARG A 1 125 ? -16.282 4.854 3.264 1.00 92.56 125 ARG A C 1
ATOM 1033 O O . ARG A 1 125 ? -16.828 5.881 2.863 1.00 92.56 125 ARG A O 1
ATOM 1040 N N . SER A 1 126 ? -15.619 4.792 4.418 1.00 92.06 126 SER A N 1
ATOM 1041 C CA . SER A 1 126 ? -15.462 5.944 5.317 1.00 92.06 126 SER A CA 1
ATOM 1042 C C . SER A 1 126 ? -14.657 7.055 4.647 1.00 92.06 126 SER A C 1
ATOM 1044 O O . SER A 1 126 ? -15.110 8.194 4.564 1.00 92.06 126 SER A O 1
ATOM 1046 N N . TYR A 1 127 ? -13.527 6.697 4.034 1.00 93.88 127 TYR A N 1
ATOM 1047 C CA . TYR A 1 127 ? -12.718 7.606 3.227 1.00 93.88 127 TYR A CA 1
ATOM 1048 C C . TYR A 1 127 ? -13.529 8.287 2.112 1.00 93.88 127 TYR A C 1
ATOM 1050 O O . TYR A 1 127 ? -13.457 9.507 1.964 1.00 93.88 127 TYR A O 1
ATOM 1058 N N . TYR A 1 128 ? -14.326 7.530 1.350 1.00 91.44 128 TYR A N 1
ATOM 1059 C CA . TYR A 1 128 ? -15.131 8.076 0.252 1.00 91.44 128 TYR A CA 1
ATOM 1060 C C . TYR A 1 128 ? -16.221 9.046 0.740 1.00 91.44 128 TYR A C 1
ATOM 1062 O O . TYR A 1 128 ? -16.557 10.001 0.039 1.00 91.44 128 TYR A O 1
ATOM 1070 N N . LYS A 1 129 ? -16.771 8.826 1.943 1.00 91.38 129 LYS A N 1
ATOM 1071 C CA . LYS A 1 129 ? -17.750 9.728 2.571 1.00 91.38 129 LYS A CA 1
ATOM 1072 C C . LYS A 1 129 ? -17.114 11.031 3.060 1.00 91.38 129 LYS A C 1
ATOM 1074 O O . LYS A 1 129 ? -17.720 12.089 2.906 1.00 91.38 129 LYS A O 1
ATOM 1079 N N . GLU A 1 130 ? -15.923 10.954 3.648 1.00 90.31 130 GLU A N 1
ATOM 1080 C CA . GLU A 1 130 ? -15.234 12.099 4.255 1.00 90.31 130 GLU A CA 1
ATOM 1081 C C . GLU A 1 130 ? -14.580 13.023 3.218 1.00 90.31 130 GLU A C 1
ATOM 1083 O O . GLU A 1 130 ? -14.505 14.236 3.427 1.00 90.31 130 GLU A O 1
ATOM 1088 N N . ILE A 1 131 ? -14.092 12.477 2.099 1.00 89.56 131 ILE A N 1
ATOM 1089 C CA . ILE A 1 131 ? -13.278 13.262 1.175 1.00 89.56 131 ILE A CA 1
ATOM 1090 C C . ILE A 1 131 ? -14.091 14.197 0.273 1.00 89.56 131 ILE A C 1
ATOM 1092 O O . ILE A 1 131 ? -15.084 13.815 -0.351 1.00 89.56 131 ILE A O 1
ATOM 1096 N N . LYS A 1 132 ? -13.613 15.441 0.160 1.00 86.50 132 LYS A N 1
ATOM 1097 C CA . LYS A 1 132 ? -14.107 16.450 -0.780 1.00 86.50 132 LYS A CA 1
ATOM 1098 C C . LYS A 1 132 ? -12.923 17.067 -1.543 1.00 86.50 132 LYS A C 1
ATOM 1100 O O . LYS A 1 132 ? -11.932 17.408 -0.897 1.00 86.50 132 LYS A O 1
ATOM 1105 N N . PRO A 1 133 ? -13.009 17.242 -2.875 1.00 86.88 133 PRO A N 1
ATOM 1106 C CA . PRO A 1 133 ? -14.069 16.759 -3.767 1.00 86.88 133 PRO A CA 1
ATOM 1107 C C . PRO A 1 133 ? -14.114 15.224 -3.850 1.00 86.88 133 PRO A C 1
ATOM 1109 O O . PRO A 1 133 ? -13.129 14.545 -3.559 1.00 86.88 133 PRO A O 1
ATOM 1112 N N . LYS A 1 134 ? -15.277 14.681 -4.236 1.00 88.06 134 LYS A N 1
ATOM 1113 C CA . LYS A 1 134 ? -15.435 13.234 -4.420 1.00 88.06 134 LYS A CA 1
ATOM 1114 C C . LYS A 1 134 ? -14.639 12.765 -5.643 1.00 88.06 134 LYS A C 1
ATOM 1116 O O . LYS A 1 134 ? -14.735 13.415 -6.688 1.00 88.06 134 LYS A O 1
ATOM 1121 N N . PRO A 1 135 ? -13.917 11.636 -5.543 1.00 89.88 135 PRO A N 1
ATOM 1122 C CA . PRO A 1 135 ? -13.227 11.069 -6.689 1.00 89.88 135 PRO A CA 1
ATOM 1123 C C . PRO A 1 135 ? -14.221 10.595 -7.756 1.00 89.88 135 PRO A C 1
ATOM 1125 O O . PRO A 1 135 ? -15.313 10.118 -7.433 1.00 89.88 135 PRO A O 1
ATOM 1128 N N . ARG A 1 136 ? -13.828 10.712 -9.026 1.00 89.75 136 ARG A N 1
ATOM 1129 C CA . ARG A 1 136 ? -14.634 10.366 -10.206 1.00 89.75 136 ARG A CA 1
ATOM 1130 C C . ARG A 1 136 ? -14.178 9.073 -10.876 1.00 89.75 136 ARG A C 1
ATOM 1132 O O . ARG A 1 136 ? -15.014 8.293 -11.319 1.00 89.75 136 ARG A O 1
ATOM 1139 N N . VAL A 1 137 ? -12.867 8.849 -10.966 1.00 93.06 137 VAL A N 1
ATOM 1140 C CA . VAL A 1 137 ? -12.273 7.732 -11.720 1.00 93.06 137 VAL A CA 1
ATOM 1141 C C . VAL A 1 137 ? -11.467 6.823 -10.803 1.00 93.06 137 VAL A C 1
ATOM 1143 O O . VAL A 1 137 ? -11.718 5.615 -10.740 1.00 93.06 137 VAL A O 1
ATOM 1146 N N . TYR A 1 138 ? -10.502 7.396 -10.085 1.00 94.69 138 TYR A N 1
ATOM 1147 C CA . TYR A 1 138 ? -9.586 6.653 -9.224 1.00 94.69 138 TYR A CA 1
ATOM 1148 C C . TYR A 1 138 ? -10.071 6.669 -7.781 1.00 94.69 138 TYR A C 1
ATOM 1150 O O . TYR A 1 138 ? -10.593 7.672 -7.317 1.00 94.69 138 TYR A O 1
ATOM 1158 N N . VAL A 1 139 ? -9.861 5.584 -7.035 1.00 94.06 139 VAL A N 1
ATOM 1159 C CA . VAL A 1 139 ? -10.128 5.567 -5.585 1.00 94.06 139 VAL A CA 1
ATOM 1160 C C . VAL A 1 139 ? -9.331 6.688 -4.907 1.00 94.06 139 VAL A C 1
ATOM 1162 O O . VAL A 1 139 ? -9.839 7.423 -4.060 1.00 94.06 139 VAL A O 1
ATOM 1165 N N . PHE A 1 140 ? -8.085 6.870 -5.343 1.00 94.69 140 PHE A N 1
ATOM 1166 C CA . PHE A 1 140 ? -7.199 7.921 -4.867 1.00 94.69 140 PHE A CA 1
ATOM 1167 C C . PHE A 1 140 ? -6.852 8.859 -6.015 1.00 94.69 140 PHE A C 1
ATOM 1169 O O . PHE A 1 140 ? -5.979 8.558 -6.826 1.00 94.69 140 PHE A O 1
ATOM 1176 N N . GLU A 1 141 ? -7.527 10.004 -6.065 1.00 93.81 141 GLU A N 1
ATOM 1177 C CA . GLU A 1 141 ? -7.211 11.049 -7.038 1.00 93.81 141 GLU A CA 1
ATOM 1178 C C . GLU A 1 141 ? -6.121 11.994 -6.531 1.00 93.81 141 GLU A C 1
ATOM 1180 O O . GLU A 1 141 ? -5.980 12.224 -5.317 1.00 93.81 141 GLU A O 1
ATOM 1185 N N . GLY A 1 142 ? -5.334 12.499 -7.480 1.00 89.38 142 GLY A N 1
ATOM 1186 C CA . GLY A 1 142 ? -4.298 13.502 -7.277 1.00 89.38 142 GLY A CA 1
ATOM 1187 C C . GLY A 1 142 ? -4.863 14.899 -7.022 1.00 89.38 142 GLY A C 1
ATOM 1188 O O . GLY A 1 142 ? -5.901 15.068 -6.385 1.00 89.38 142 GLY A O 1
ATOM 1189 N N . GLU A 1 143 ? -4.120 15.903 -7.475 1.00 85.88 143 GLU A N 1
ATOM 1190 C CA . GLU A 1 143 ? -4.519 17.310 -7.387 1.00 85.88 143 GLU A CA 1
ATOM 1191 C C . GLU A 1 143 ? -5.583 17.657 -8.435 1.00 85.88 143 GLU A C 1
ATOM 1193 O O . GLU A 1 143 ? -6.552 18.350 -8.131 1.00 85.88 143 GLU A O 1
ATOM 1198 N N . LEU A 1 144 ? -5.448 17.099 -9.642 1.00 87.06 144 LEU A N 1
ATOM 1199 C CA . LEU A 1 144 ? -6.429 17.233 -10.710 1.00 87.06 144 LEU A CA 1
ATOM 1200 C C . LEU A 1 144 ? -7.498 16.127 -10.615 1.00 87.06 144 LEU A C 1
ATOM 1202 O O . LEU A 1 144 ? -7.152 14.948 -10.470 1.00 87.06 144 LEU A O 1
ATOM 1206 N N . PRO A 1 145 ? -8.799 16.469 -10.719 1.00 86.88 145 PRO A N 1
ATOM 1207 C CA . PRO A 1 145 ? -9.872 15.482 -10.739 1.00 86.88 145 PRO A CA 1
ATOM 1208 C C . PRO A 1 145 ? -9.711 14.489 -11.891 1.00 86.88 145 PRO A C 1
ATOM 1210 O O . PRO A 1 145 ? -9.462 14.875 -13.031 1.00 86.88 145 PRO A O 1
ATOM 1213 N N . GLY A 1 146 ? -9.909 13.206 -11.604 1.00 88.38 146 GLY A N 1
ATOM 1214 C CA . GLY A 1 146 ? -9.774 12.134 -12.590 1.00 88.38 146 GLY A CA 1
ATOM 1215 C C . GLY A 1 146 ? -8.339 11.685 -12.880 1.00 88.38 146 GLY A C 1
ATOM 1216 O O . GLY A 1 146 ? -8.174 10.733 -13.640 1.00 88.38 146 GLY A O 1
ATOM 1217 N N . GLU A 1 147 ? -7.313 12.283 -12.266 1.00 92.12 147 GLU A N 1
ATOM 1218 C CA . GLU A 1 147 ? -5.933 11.792 -12.350 1.00 92.12 147 GLU A CA 1
ATOM 1219 C C . GLU A 1 147 ? -5.566 10.898 -11.156 1.00 92.12 147 GLU A C 1
ATOM 1221 O O . GLU A 1 147 ? -5.972 11.177 -10.022 1.00 92.12 147 GLU A O 1
ATOM 1226 N N . PRO A 1 148 ? -4.777 9.828 -11.368 1.00 93.75 148 PRO A N 1
ATOM 1227 C CA . PRO A 1 148 ? -4.359 8.952 -10.283 1.00 93.75 148 PRO A CA 1
ATOM 1228 C C . PRO A 1 148 ? -3.409 9.675 -9.327 1.00 93.75 148 PRO A C 1
ATOM 1230 O O . PRO A 1 148 ? -2.634 10.553 -9.714 1.00 93.75 148 PRO A O 1
ATOM 1233 N N . TYR A 1 149 ? -3.403 9.255 -8.064 1.00 94.94 149 TYR A N 1
ATOM 1234 C CA . TYR A 1 149 ? -2.473 9.810 -7.089 1.00 94.94 149 TYR A CA 1
ATOM 1235 C C . TYR A 1 149 ? -1.006 9.577 -7.516 1.00 94.94 149 TYR A C 1
ATOM 1237 O O . TYR A 1 149 ? -0.628 8.455 -7.869 1.00 94.94 149 TYR A O 1
ATOM 1245 N N . PRO A 1 150 ? -0.111 10.579 -7.462 1.00 94.88 150 PRO A N 1
ATOM 1246 C CA . PRO A 1 150 ? 1.253 10.384 -7.941 1.00 94.88 150 PRO A CA 1
ATOM 1247 C C . PRO A 1 150 ? 2.016 9.336 -7.116 1.00 94.88 150 PRO A C 1
ATOM 1249 O O . PRO A 1 150 ? 2.188 9.471 -5.900 1.00 94.88 150 PRO A O 1
ATOM 1252 N N . SER A 1 151 ? 2.563 8.312 -7.784 1.00 94.69 151 SER A N 1
ATOM 1253 C CA . SER A 1 151 ? 3.309 7.222 -7.121 1.00 94.69 151 SER A CA 1
ATOM 1254 C C . SER A 1 151 ? 4.484 7.737 -6.279 1.00 94.69 151 SER A C 1
ATOM 1256 O O . SER A 1 151 ? 4.718 7.258 -5.169 1.00 94.69 151 SER A O 1
ATOM 1258 N N . ARG A 1 152 ? 5.205 8.752 -6.775 1.00 94.19 152 ARG A N 1
ATOM 1259 C CA . ARG A 1 152 ? 6.325 9.376 -6.052 1.00 94.19 152 ARG A CA 1
ATOM 1260 C C . ARG A 1 152 ? 5.856 10.063 -4.770 1.00 94.19 152 ARG A C 1
ATOM 1262 O O . ARG A 1 152 ? 6.558 10.026 -3.762 1.00 94.19 152 ARG A O 1
ATOM 1269 N N . THR A 1 153 ? 4.668 10.661 -4.787 1.00 94.75 153 THR A N 1
ATOM 1270 C CA . THR A 1 153 ? 4.073 11.283 -3.602 1.00 94.75 153 THR A CA 1
ATOM 1271 C C . THR A 1 153 ? 3.665 10.221 -2.588 1.00 94.75 153 THR A C 1
ATOM 1273 O O . THR A 1 153 ? 4.009 10.360 -1.419 1.00 94.75 153 THR A O 1
ATOM 1276 N N . ALA A 1 154 ? 3.051 9.113 -3.014 1.00 95.81 154 ALA A N 1
ATOM 1277 C CA . ALA A 1 154 ? 2.747 7.986 -2.124 1.00 95.81 154 ALA A CA 1
ATOM 1278 C C . ALA A 1 154 ? 4.011 7.404 -1.452 1.00 95.81 154 ALA A C 1
ATOM 1280 O O . ALA A 1 154 ? 4.010 7.116 -0.256 1.00 95.81 154 ALA A O 1
ATOM 1281 N N . GLN A 1 155 ? 5.125 7.302 -2.185 1.00 96.00 155 GLN A N 1
ATOM 1282 C CA . GLN A 1 155 ? 6.416 6.890 -1.618 1.00 96.00 155 GLN A CA 1
ATOM 1283 C C . GLN A 1 155 ? 6.953 7.890 -0.585 1.00 96.00 155 GLN A C 1
ATOM 1285 O O . GLN A 1 155 ? 7.403 7.480 0.483 1.00 96.00 155 G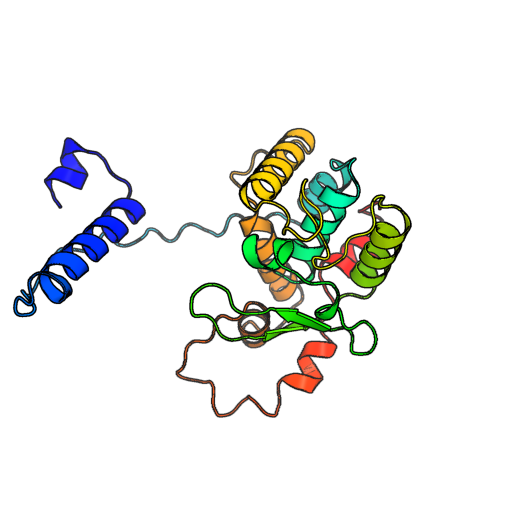LN A O 1
ATOM 1290 N N . LYS A 1 156 ? 6.876 9.199 -0.865 1.00 95.69 156 LYS A N 1
ATOM 1291 C CA . LYS A 1 156 ? 7.264 10.246 0.099 1.00 95.69 156 LYS A CA 1
ATOM 1292 C C . LYS A 1 156 ? 6.388 10.221 1.352 1.00 95.69 156 LYS A C 1
ATOM 1294 O O . LYS A 1 156 ? 6.894 10.420 2.450 1.00 95.69 156 LYS A O 1
ATOM 1299 N N . VAL A 1 157 ? 5.088 9.971 1.196 1.00 95.88 157 VAL A N 1
ATOM 1300 C CA . VAL A 1 157 ? 4.142 9.815 2.308 1.00 95.88 157 VAL A CA 1
ATOM 1301 C C . VAL A 1 157 ? 4.560 8.656 3.208 1.00 95.88 157 VAL A C 1
ATOM 1303 O O . VAL A 1 157 ? 4.654 8.846 4.417 1.00 95.88 157 VAL A O 1
ATOM 1306 N N . PHE A 1 158 ? 4.880 7.497 2.626 1.00 96.19 158 PHE A N 1
ATOM 1307 C CA . PHE A 1 158 ? 5.403 6.360 3.382 1.00 96.19 158 PHE A CA 1
ATOM 1308 C C . PHE A 1 158 ? 6.690 6.719 4.133 1.00 96.19 158 PHE A C 1
ATOM 1310 O O . PHE A 1 158 ? 6.800 6.441 5.323 1.00 96.19 158 PHE A O 1
ATOM 1317 N N . GLN A 1 159 ? 7.641 7.376 3.465 1.00 95.50 159 GLN A N 1
ATOM 1318 C CA . GLN A 1 159 ? 8.917 7.747 4.075 1.00 95.50 159 GLN A CA 1
ATOM 1319 C C . GLN A 1 159 ? 8.733 8.699 5.269 1.00 95.50 159 GLN A C 1
ATOM 1321 O O . GLN A 1 159 ? 9.306 8.476 6.331 1.00 95.50 159 GLN A O 1
ATOM 1326 N N . ARG A 1 160 ? 7.851 9.697 5.141 1.00 95.25 160 ARG A N 1
ATOM 1327 C CA . ARG A 1 160 ? 7.496 10.602 6.247 1.00 95.25 160 ARG A CA 1
ATOM 1328 C C . ARG A 1 160 ? 6.802 9.871 7.397 1.00 95.25 160 ARG A C 1
ATOM 1330 O O . ARG A 1 160 ? 7.049 10.186 8.555 1.00 95.25 160 ARG A O 1
ATOM 1337 N N . ALA A 1 161 ? 5.920 8.918 7.096 1.00 94.94 161 ALA A N 1
ATOM 1338 C CA . ALA A 1 161 ? 5.235 8.124 8.116 1.00 94.94 161 ALA A CA 1
ATOM 1339 C C . ALA A 1 161 ? 6.213 7.227 8.886 1.00 94.94 161 ALA A C 1
ATOM 1341 O O . ALA A 1 161 ? 6.158 7.168 10.108 1.00 94.94 161 ALA A O 1
ATOM 1342 N N . LYS A 1 162 ? 7.150 6.595 8.174 1.00 95.00 162 LYS A N 1
ATOM 1343 C CA . LYS A 1 162 ? 8.252 5.812 8.741 1.00 95.00 162 LYS A CA 1
ATOM 1344 C C . LYS A 1 162 ? 9.100 6.646 9.709 1.00 95.00 162 LYS A C 1
ATOM 1346 O O . LYS A 1 162 ? 9.358 6.194 10.820 1.00 95.00 162 LYS A O 1
ATOM 1351 N N . GLU A 1 163 ? 9.505 7.850 9.300 1.00 94.44 163 GLU A N 1
ATOM 1352 C CA . GLU A 1 163 ? 10.280 8.775 10.142 1.00 94.44 163 GLU A CA 1
ATOM 1353 C C . GLU A 1 163 ? 9.503 9.166 11.404 1.00 94.44 163 GLU A C 1
ATOM 1355 O O . GLU A 1 163 ? 10.017 9.026 12.510 1.00 94.44 163 GLU A O 1
ATOM 1360 N N . LYS A 1 164 ? 8.231 9.558 11.257 1.00 94.31 164 LYS A N 1
ATOM 1361 C CA . LYS A 1 164 ? 7.351 9.890 12.391 1.00 94.31 164 LYS A CA 1
ATOM 1362 C C . LYS A 1 164 ? 7.104 8.715 13.338 1.00 94.31 164 LYS A C 1
ATOM 1364 O O . LYS A 1 164 ? 6.926 8.925 14.531 1.00 94.31 164 LYS A O 1
ATOM 1369 N N . ALA A 1 165 ? 7.083 7.494 12.814 1.00 93.38 165 ALA A N 1
ATOM 1370 C CA . ALA A 1 16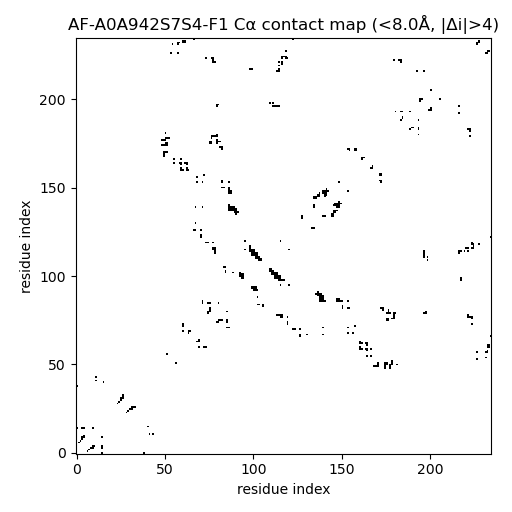5 ? 6.899 6.276 13.593 1.00 93.38 165 ALA A CA 1
ATOM 1371 C C . ALA A 1 165 ? 8.184 5.796 14.299 1.00 93.38 165 ALA A C 1
ATOM 1373 O O . ALA A 1 165 ? 8.137 4.786 15.004 1.00 93.38 165 ALA A O 1
ATOM 1374 N N . GLY A 1 166 ? 9.324 6.476 14.106 1.00 93.25 166 GLY A N 1
ATOM 1375 C CA . GLY A 1 166 ? 10.611 6.090 14.694 1.00 93.25 166 GLY A CA 1
ATOM 1376 C C . GLY A 1 166 ? 11.182 4.792 14.113 1.00 93.25 166 GLY A C 1
ATOM 1377 O O . GLY A 1 166 ? 11.866 4.044 14.807 1.00 93.25 166 GLY A O 1
ATOM 1378 N N . ILE A 1 167 ? 10.868 4.470 12.854 1.00 92.69 167 ILE A N 1
ATOM 1379 C CA . ILE A 1 167 ? 11.307 3.221 12.220 1.00 92.69 167 ILE A CA 1
ATOM 1380 C C . ILE A 1 167 ? 12.645 3.452 11.509 1.00 92.69 167 ILE A C 1
ATOM 1382 O O . ILE A 1 167 ? 12.703 4.028 10.421 1.00 92.69 167 ILE A O 1
ATOM 1386 N N . HIS A 1 168 ? 13.726 2.937 12.097 1.00 89.56 168 HIS A N 1
ATOM 1387 C CA . HIS A 1 168 ? 15.093 3.090 11.575 1.00 89.56 168 HIS A CA 1
ATOM 1388 C C . HIS A 1 168 ? 15.476 2.072 10.490 1.00 89.56 168 HIS A C 1
ATOM 1390 O O . HIS A 1 168 ? 16.496 2.235 9.822 1.00 89.56 168 HIS A O 1
ATOM 1396 N N . LYS A 1 169 ? 14.662 1.029 10.272 1.00 87.06 169 LYS A N 1
ATOM 1397 C CA . LYS A 1 169 ? 14.910 0.030 9.221 1.00 87.06 169 LYS A CA 1
ATOM 1398 C C . LYS A 1 169 ? 14.935 0.688 7.844 1.00 87.06 169 LYS A C 1
ATOM 1400 O O . LYS A 1 169 ? 14.137 1.578 7.554 1.00 87.06 169 LYS A O 1
ATOM 1405 N N . ASP A 1 170 ? 15.785 0.204 6.946 1.00 88.69 170 ASP A N 1
ATOM 1406 C CA . ASP A 1 170 ? 15.844 0.690 5.563 1.00 88.69 170 ASP A CA 1
ATOM 1407 C C . ASP A 1 170 ? 14.694 0.135 4.695 1.00 88.69 170 ASP A C 1
ATOM 1409 O O . ASP A 1 170 ? 14.883 -0.635 3.758 1.00 88.69 170 ASP A O 1
ATOM 1413 N N . VAL A 1 171 ? 13.460 0.472 5.064 1.00 89.88 171 VAL A N 1
ATOM 1414 C CA . VAL A 1 171 ? 12.232 0.049 4.383 1.00 89.88 171 VAL A CA 1
ATOM 1415 C C . VAL A 1 171 ? 11.708 1.132 3.447 1.00 89.88 171 VAL A C 1
ATOM 1417 O O . VAL A 1 171 ? 11.921 2.326 3.670 1.00 89.88 171 VAL A O 1
ATOM 1420 N N . SER A 1 172 ? 10.970 0.706 2.424 1.00 91.94 172 SER A N 1
ATOM 1421 C CA . SER A 1 172 ? 10.291 1.582 1.460 1.00 91.94 172 SER A CA 1
ATOM 1422 C C . SER A 1 172 ? 8.833 1.155 1.280 1.00 91.94 172 SER A C 1
ATOM 1424 O O . SER A 1 172 ? 8.410 0.146 1.835 1.00 91.94 172 SER A O 1
ATOM 1426 N N . PHE A 1 173 ? 8.068 1.857 0.438 1.00 92.94 173 PHE A N 1
ATOM 1427 C CA . PHE A 1 173 ? 6.683 1.477 0.125 1.00 92.94 173 PHE A CA 1
ATOM 1428 C C . PHE A 1 173 ? 6.552 -0.002 -0.293 1.00 92.94 173 PHE A C 1
ATOM 1430 O O . PHE A 1 173 ? 5.573 -0.664 0.036 1.00 92.94 173 PHE A O 1
ATOM 1437 N N . HIS A 1 174 ? 7.553 -0.553 -0.993 1.00 89.69 174 HIS A N 1
ATOM 1438 C CA . HIS A 1 174 ? 7.531 -1.959 -1.403 1.00 89.69 174 HIS A CA 1
ATOM 1439 C C . HIS A 1 174 ? 7.623 -2.937 -0.221 1.00 89.69 174 HIS A C 1
ATOM 1441 O O . HIS A 1 174 ? 7.125 -4.057 -0.320 1.00 89.69 174 HIS A O 1
ATOM 1447 N N . SER A 1 175 ? 8.194 -2.509 0.908 1.00 89.44 175 SER A N 1
ATOM 1448 C CA . SER A 1 175 ? 8.250 -3.302 2.135 1.00 89.44 175 SER A CA 1
ATOM 1449 C C . SER A 1 175 ? 6.863 -3.631 2.677 1.00 89.44 175 SER A C 1
ATOM 1451 O O . SER A 1 175 ? 6.715 -4.708 3.228 1.00 89.44 175 SER A O 1
ATOM 1453 N N . LEU A 1 176 ? 5.833 -2.801 2.449 1.00 91.19 176 LEU A N 1
ATOM 1454 C CA . LEU A 1 176 ? 4.451 -3.139 2.834 1.00 91.19 176 LEU A CA 1
ATOM 1455 C C . LEU A 1 176 ? 3.974 -4.426 2.158 1.00 91.19 176 LEU A C 1
ATOM 1457 O O . LEU A 1 176 ? 3.391 -5.297 2.791 1.00 91.19 176 LEU A O 1
ATOM 1461 N N . ARG A 1 177 ? 4.277 -4.572 0.868 1.00 89.81 177 ARG A N 1
ATOM 1462 C CA . ARG A 1 177 ? 3.934 -5.770 0.103 1.00 89.81 177 ARG A CA 1
ATOM 1463 C C . ARG A 1 177 ? 4.749 -6.985 0.541 1.00 89.81 177 ARG A C 1
ATOM 1465 O O . ARG A 1 177 ? 4.224 -8.094 0.543 1.00 89.81 177 ARG A O 1
ATOM 1472 N N . HIS A 1 178 ? 6.022 -6.790 0.883 1.00 86.94 178 HIS A N 1
ATOM 1473 C CA . HIS A 1 178 ? 6.833 -7.865 1.451 1.00 86.94 178 HIS A CA 1
ATOM 1474 C C . HIS A 1 178 ? 6.303 -8.302 2.813 1.00 86.94 178 HIS A C 1
ATOM 1476 O O . HIS A 1 178 ? 6.130 -9.495 3.013 1.00 86.94 178 HIS A O 1
ATOM 1482 N N . SER A 1 179 ? 5.963 -7.360 3.692 1.00 89.19 179 SER A N 1
ATOM 1483 C CA . SER A 1 179 ? 5.333 -7.647 4.978 1.00 89.19 179 SER A CA 1
ATOM 1484 C C . SER A 1 179 ? 4.015 -8.374 4.832 1.00 89.19 179 SER A C 1
ATOM 1486 O O . SER A 1 179 ? 3.818 -9.369 5.505 1.00 89.19 179 SER A O 1
ATOM 1488 N N . PHE A 1 180 ? 3.151 -7.955 3.907 1.00 89.94 180 PHE A N 1
ATOM 1489 C CA . PHE A 1 180 ? 1.924 -8.691 3.612 1.00 89.94 180 PHE A CA 1
ATOM 1490 C C . PHE A 1 180 ? 2.216 -10.159 3.272 1.00 89.94 180 PHE A C 1
ATOM 1492 O O . PHE A 1 180 ? 1.643 -11.062 3.869 1.00 89.94 180 PHE A O 1
ATOM 1499 N N . ALA A 1 181 ? 3.162 -10.406 2.361 1.00 86.19 181 ALA A N 1
ATOM 1500 C CA . ALA A 1 181 ? 3.547 -11.760 1.973 1.00 86.19 181 ALA A CA 1
ATOM 1501 C C . ALA A 1 181 ? 4.123 -12.571 3.145 1.00 86.19 181 ALA A C 1
ATOM 1503 O O . ALA A 1 181 ? 3.789 -13.742 3.303 1.00 86.19 181 ALA A O 1
ATOM 1504 N N . THR A 1 182 ? 4.991 -11.954 3.947 1.00 86.06 182 THR A N 1
ATOM 1505 C CA . THR A 1 182 ? 5.617 -12.593 5.106 1.00 86.06 182 THR A CA 1
ATOM 1506 C C . THR A 1 182 ? 4.590 -12.906 6.186 1.00 86.06 182 THR A C 1
ATOM 1508 O O . THR A 1 182 ? 4.559 -14.037 6.648 1.00 86.06 182 THR A O 1
ATOM 1511 N N . HIS A 1 183 ? 3.691 -11.980 6.514 1.00 86.31 183 HIS A N 1
ATOM 1512 C CA . HIS A 1 183 ? 2.654 -12.209 7.518 1.00 86.31 183 HIS A CA 1
ATOM 1513 C C . HIS A 1 183 ? 1.653 -13.284 7.068 1.00 86.31 183 HIS A C 1
ATOM 1515 O O . HIS A 1 183 ? 1.242 -14.109 7.873 1.00 86.31 183 HIS A O 1
ATOM 1521 N N . LEU A 1 184 ? 1.297 -13.354 5.776 1.00 84.31 184 LEU A N 1
ATOM 1522 C CA . LEU A 1 184 ? 0.502 -14.479 5.258 1.00 84.31 184 LEU A CA 1
ATOM 1523 C C . LEU A 1 184 ? 1.232 -15.823 5.427 1.00 84.31 184 LEU A C 1
ATOM 1525 O O . LEU A 1 184 ? 0.610 -16.824 5.776 1.00 84.31 184 LEU A O 1
ATOM 1529 N N . LEU A 1 185 ? 2.546 -15.853 5.183 1.00 81.88 185 LEU A N 1
ATOM 1530 C CA . LEU A 1 185 ? 3.354 -17.062 5.342 1.00 81.88 185 LEU A CA 1
ATOM 1531 C C . LEU A 1 185 ? 3.471 -17.479 6.816 1.00 81.88 185 LEU A C 1
ATOM 1533 O O . LEU A 1 185 ? 3.356 -18.661 7.121 1.00 81.88 185 LEU A O 1
ATOM 1537 N N . GLU A 1 186 ? 3.657 -16.521 7.724 1.00 82.00 186 GLU A N 1
ATOM 1538 C CA . GLU A 1 186 ? 3.689 -16.745 9.177 1.00 82.00 186 GLU A CA 1
ATOM 1539 C C . GLU A 1 186 ? 2.357 -17.299 9.704 1.00 82.00 186 GLU A C 1
ATOM 1541 O O . GLU A 1 186 ? 2.353 -18.110 10.625 1.00 82.00 186 GLU A O 1
ATOM 1546 N N . LYS A 1 187 ? 1.234 -16.954 9.058 1.00 80.56 187 LYS A N 1
ATOM 1547 C CA . LYS A 1 187 ? -0.093 -17.543 9.310 1.00 80.56 187 LYS A CA 1
ATOM 1548 C C . LYS A 1 187 ? -0.293 -18.941 8.704 1.00 80.56 187 LYS A C 1
ATOM 1550 O O . LYS A 1 187 ? -1.391 -19.487 8.771 1.00 80.56 187 LYS A O 1
ATOM 1555 N N . GLY A 1 188 ? 0.732 -19.525 8.085 1.00 75.81 188 GLY A N 1
ATOM 1556 C CA . GLY A 1 188 ? 0.678 -20.875 7.519 1.00 75.81 188 GLY A CA 1
ATOM 1557 C C . GLY A 1 188 ? 0.037 -20.968 6.132 1.00 75.81 188 GLY A C 1
ATOM 1558 O O . GLY A 1 188 ? -0.280 -22.069 5.678 1.00 75.81 188 GLY A O 1
ATOM 1559 N N . ILE A 1 189 ? -0.152 -19.848 5.427 1.00 80.94 189 ILE A N 1
ATOM 1560 C CA . ILE A 1 189 ? -0.693 -19.871 4.064 1.00 80.94 189 ILE A CA 1
ATOM 1561 C C . ILE A 1 189 ? 0.371 -20.393 3.100 1.00 80.94 189 ILE A C 1
ATOM 1563 O O . ILE A 1 189 ? 1.504 -19.909 3.070 1.00 80.94 189 ILE A O 1
ATOM 1567 N N . ASP A 1 190 ? -0.010 -21.363 2.265 1.00 77.38 190 ASP A N 1
ATOM 1568 C CA . ASP A 1 190 ? 0.899 -21.949 1.281 1.00 77.38 190 ASP A CA 1
ATOM 1569 C C . ASP A 1 190 ? 1.409 -20.868 0.307 1.00 77.38 190 ASP A C 1
ATOM 1571 O O . ASP A 1 190 ? 0.654 -20.116 -0.324 1.00 77.38 190 ASP A O 1
ATOM 1575 N N . ILE A 1 191 ? 2.737 -20.821 0.172 1.00 74.25 191 ILE A N 1
ATOM 1576 C CA . ILE A 1 191 ? 3.493 -19.901 -0.679 1.00 74.25 191 ILE A CA 1
ATOM 1577 C C . ILE A 1 191 ? 2.995 -19.857 -2.131 1.00 74.25 191 ILE A C 1
ATOM 1579 O O . ILE A 1 191 ? 3.189 -18.851 -2.818 1.00 74.25 191 ILE A O 1
ATOM 1583 N N . ARG A 1 192 ? 2.358 -20.926 -2.623 1.00 72.88 192 ARG A N 1
ATOM 1584 C CA . ARG A 1 192 ? 1.731 -20.974 -3.951 1.00 72.88 192 ARG A CA 1
ATOM 1585 C C . ARG A 1 192 ? 0.609 -19.939 -4.071 1.00 72.88 192 ARG A C 1
ATOM 1587 O O . ARG A 1 192 ? 0.651 -19.128 -4.992 1.00 72.88 192 ARG A O 1
ATOM 1594 N N . PHE A 1 193 ? -0.294 -19.868 -3.093 1.00 74.00 193 PHE A N 1
ATOM 1595 C CA . PHE A 1 193 ? -1.378 -18.878 -3.078 1.00 74.00 193 PHE A CA 1
ATOM 1596 C C . PHE A 1 193 ? -0.845 -17.456 -2.900 1.00 74.00 193 PHE A C 1
ATOM 1598 O O . PHE A 1 193 ? -1.301 -16.531 -3.570 1.00 74.00 193 PHE A O 1
ATOM 1605 N N . ILE A 1 194 ? 0.182 -17.278 -2.062 1.00 76.31 194 ILE A N 1
ATOM 1606 C CA . ILE A 1 194 ? 0.829 -15.973 -1.868 1.00 76.31 194 ILE A CA 1
ATOM 1607 C C . ILE A 1 194 ? 1.422 -15.469 -3.195 1.00 76.31 194 ILE A C 1
ATOM 1609 O O . ILE A 1 194 ? 1.273 -14.297 -3.550 1.00 76.31 194 ILE A O 1
ATOM 1613 N N . LYS A 1 195 ? 2.066 -16.348 -3.977 1.00 73.69 195 LYS A N 1
ATOM 1614 C CA . LYS A 1 195 ? 2.595 -16.000 -5.307 1.00 73.69 195 LYS A CA 1
ATOM 1615 C C . LYS A 1 195 ? 1.489 -15.601 -6.281 1.00 73.69 195 LYS A C 1
ATOM 1617 O O . LYS A 1 195 ? 1.694 -14.641 -7.030 1.00 73.69 195 LYS A O 1
ATOM 1622 N N . ASP A 1 196 ? 0.345 -16.274 -6.239 1.00 72.88 196 ASP A N 1
ATOM 1623 C CA . ASP A 1 196 ? -0.802 -15.970 -7.095 1.00 72.88 196 ASP A CA 1
ATOM 1624 C C . ASP A 1 196 ? -1.430 -14.612 -6.742 1.00 72.88 196 ASP A C 1
ATOM 1626 O O . ASP A 1 196 ? -1.578 -13.770 -7.633 1.00 72.88 196 ASP A O 1
ATOM 1630 N N . ILE A 1 197 ? -1.659 -14.320 -5.452 1.00 74.31 197 ILE A N 1
ATOM 1631 C CA . ILE A 1 197 ? -2.164 -13.015 -4.966 1.00 74.31 197 ILE A CA 1
ATOM 1632 C C . ILE A 1 197 ? -1.239 -11.872 -5.404 1.00 74.31 197 ILE A C 1
ATOM 1634 O O . ILE A 1 197 ? -1.660 -10.831 -5.915 1.00 74.31 197 ILE A O 1
ATOM 1638 N N . LEU A 1 198 ? 0.071 -12.075 -5.271 1.00 75.19 198 LEU A N 1
ATOM 1639 C CA . LEU A 1 198 ? 1.071 -11.092 -5.677 1.00 75.19 198 LEU A CA 1
ATOM 1640 C C . LEU A 1 198 ? 1.235 -11.037 -7.215 1.00 75.19 198 LEU A C 1
ATOM 1642 O O . LEU A 1 198 ? 1.818 -10.089 -7.763 1.00 75.19 198 LEU A O 1
ATOM 1646 N N . GLY A 1 199 ? 0.701 -12.003 -7.960 1.00 67.19 199 GLY A N 1
ATOM 1647 C CA . GLY A 1 199 ? 0.819 -12.118 -9.412 1.00 67.19 199 GLY A CA 1
ATOM 1648 C C . GLY A 1 199 ? 2.253 -12.375 -9.873 1.00 67.19 199 GLY A C 1
ATOM 1649 O O . GLY A 1 199 ? 2.741 -11.707 -10.788 1.00 67.19 199 GLY A O 1
ATOM 1650 N N . HIS A 1 200 ? 2.948 -13.290 -9.198 1.00 59.94 200 HIS A N 1
ATOM 1651 C CA . HIS A 1 200 ? 4.235 -13.851 -9.608 1.00 59.94 200 HIS A CA 1
ATOM 1652 C C . HIS A 1 200 ? 3.993 -15.149 -10.396 1.00 59.94 200 HIS A C 1
ATOM 1654 O O . HIS A 1 200 ? 4.336 -16.236 -9.942 1.00 59.94 200 HIS A O 1
ATOM 1660 N N . PHE A 1 201 ? 3.414 -15.037 -11.595 1.00 48.41 201 PHE A N 1
ATOM 1661 C CA . PHE A 1 201 ? 3.280 -16.176 -12.505 1.00 48.41 201 PHE A CA 1
ATOM 1662 C C . PHE A 1 201 ? 4.634 -16.509 -13.145 1.00 48.41 201 PHE A C 1
ATOM 1664 O O . PHE A 1 201 ? 5.135 -15.768 -13.990 1.00 48.41 201 PHE A O 1
ATOM 1671 N N . SER A 1 202 ? 5.217 -17.645 -12.767 1.00 40.94 202 SER A N 1
ATOM 1672 C CA . SER A 1 202 ? 6.163 -18.375 -13.614 1.00 40.94 202 SER A CA 1
ATOM 1673 C C . SER A 1 202 ? 5.345 -19.332 -14.486 1.00 40.94 202 SER A C 1
ATOM 1675 O O . SER A 1 202 ? 4.605 -20.157 -13.958 1.00 40.94 202 SER A O 1
ATOM 1677 N N . ILE A 1 203 ? 5.474 -19.225 -15.811 1.00 34.41 203 ILE A N 1
ATOM 1678 C CA . ILE A 1 203 ? 4.632 -19.910 -16.811 1.00 34.41 203 ILE A CA 1
ATOM 1679 C C . ILE A 1 203 ? 4.625 -21.448 -16.698 1.00 34.41 203 ILE A C 1
ATOM 1681 O O . ILE A 1 203 ? 3.654 -22.071 -17.117 1.00 34.41 203 ILE A O 1
ATOM 1685 N N . LYS A 1 204 ? 5.632 -22.066 -16.065 1.00 34.41 204 LYS A N 1
ATOM 1686 C CA . LYS A 1 204 ? 5.832 -23.528 -16.055 1.00 34.41 204 LYS A CA 1
ATOM 1687 C C . LYS A 1 204 ? 4.792 -24.370 -15.288 1.00 34.41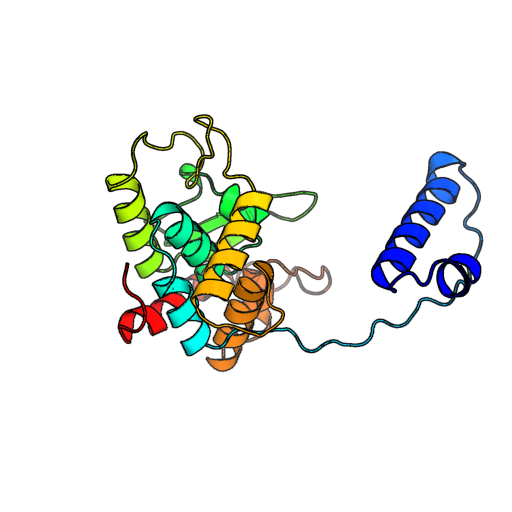 204 LYS A C 1
ATOM 1689 O O . LYS A 1 204 ? 4.858 -25.587 -15.375 1.00 34.41 204 LYS A O 1
ATOM 1694 N N . THR A 1 205 ? 3.839 -23.775 -14.568 1.00 33.69 205 THR A N 1
ATOM 1695 C CA . THR A 1 205 ? 2.901 -24.523 -13.691 1.00 33.69 205 THR A CA 1
ATOM 1696 C C . THR A 1 205 ? 1.441 -24.058 -13.779 1.00 33.69 205 THR A C 1
ATOM 1698 O O . THR A 1 205 ? 0.642 -24.347 -12.894 1.00 33.69 205 THR A O 1
ATOM 1701 N N . THR A 1 206 ? 1.076 -23.321 -14.832 1.00 37.38 206 THR A N 1
ATOM 1702 C CA . THR A 1 206 ? -0.169 -22.524 -14.847 1.00 37.38 206 THR A CA 1
ATOM 1703 C C . THR A 1 206 ? -1.424 -23.289 -15.291 1.00 37.38 206 THR A C 1
ATOM 1705 O O . THR A 1 206 ? -2.525 -22.916 -14.898 1.00 37.38 206 THR A O 1
ATOM 1708 N N . GLU A 1 207 ? -1.301 -24.359 -16.078 1.00 36.56 207 GLU A N 1
ATOM 1709 C CA . GLU A 1 207 ? -2.477 -24.986 -16.713 1.00 36.56 207 GLU A CA 1
ATOM 1710 C C . GLU A 1 207 ? -3.323 -25.852 -15.771 1.00 36.56 207 GLU A C 1
ATOM 1712 O O . GLU A 1 207 ? -4.534 -25.927 -15.941 1.00 36.56 207 GLU A O 1
ATOM 1717 N N . ARG A 1 208 ? -2.738 -26.453 -14.729 1.00 37.31 208 ARG A N 1
ATOM 1718 C CA . ARG A 1 208 ? -3.474 -27.396 -13.865 1.00 37.31 208 ARG A CA 1
ATOM 1719 C C . ARG A 1 208 ? -4.357 -26.720 -12.802 1.00 37.31 208 ARG A C 1
ATOM 1721 O O . ARG A 1 208 ? -5.236 -27.367 -12.248 1.00 37.31 208 ARG A O 1
ATOM 1728 N N . TYR A 1 209 ? -4.139 -25.437 -12.498 1.00 37.81 209 TYR A N 1
ATOM 1729 C CA . TYR A 1 209 ? -4.671 -24.814 -11.272 1.00 37.81 209 TYR A CA 1
ATOM 1730 C C . TYR A 1 209 ? -5.742 -23.742 -11.474 1.00 37.81 209 TYR A C 1
ATOM 1732 O O . TYR A 1 209 ? -6.366 -23.342 -10.492 1.00 37.81 209 TYR A O 1
ATOM 1740 N N . LEU A 1 210 ? -6.003 -23.316 -12.714 1.00 42.03 210 LEU A N 1
ATOM 1741 C CA . LEU A 1 210 ? -6.955 -22.244 -13.046 1.00 42.03 210 LEU A CA 1
ATOM 1742 C C . LEU A 1 210 ? -8.393 -22.507 -12.559 1.00 42.03 210 LEU A C 1
ATOM 1744 O O . LEU A 1 210 ? -9.129 -21.555 -12.306 1.00 42.03 210 LEU A O 1
ATOM 1748 N N . 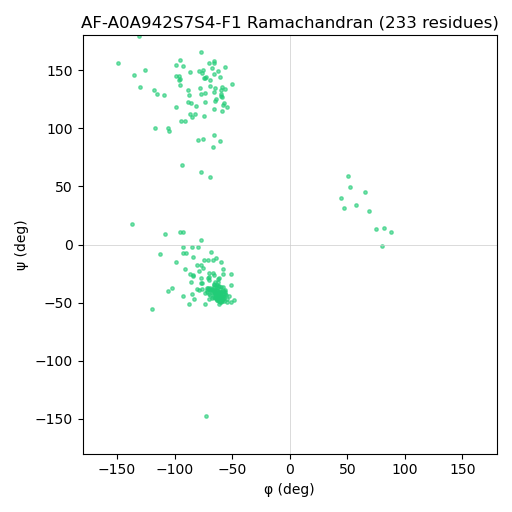HIS A 1 211 ? -8.774 -23.775 -12.380 1.00 36.72 211 HIS A N 1
ATOM 1749 C CA . HIS A 1 211 ? -10.116 -24.163 -11.935 1.00 36.72 211 HIS A CA 1
ATOM 1750 C C . HIS A 1 211 ? -10.273 -24.296 -10.411 1.00 36.72 211 HIS A C 1
ATOM 1752 O O . HIS A 1 211 ? -11.386 -24.174 -9.919 1.00 36.72 211 HIS A O 1
ATOM 1758 N N . VAL A 1 212 ? -9.186 -24.477 -9.649 1.00 39.03 212 VAL A N 1
ATOM 1759 C CA . VAL A 1 212 ? -9.250 -24.727 -8.188 1.00 39.03 212 VAL A CA 1
ATOM 1760 C C . VAL A 1 212 ? -8.995 -23.450 -7.364 1.00 39.03 212 VAL A C 1
ATOM 1762 O O . VAL A 1 212 ? -9.276 -23.393 -6.169 1.00 39.03 212 VAL A O 1
ATOM 1765 N N . THR A 1 213 ? -8.466 -22.387 -7.981 1.00 48.81 213 THR A N 1
ATOM 1766 C CA . THR A 1 213 ? -7.957 -21.199 -7.265 1.00 48.81 213 THR A CA 1
ATOM 1767 C C . THR A 1 213 ? -9.017 -20.160 -6.899 1.00 48.81 213 THR A C 1
ATOM 1769 O O . THR A 1 213 ? -8.824 -19.443 -5.920 1.00 48.81 213 THR A O 1
ATOM 1772 N N . ARG A 1 214 ? -10.128 -20.042 -7.641 1.00 48.09 214 ARG A N 1
ATOM 1773 C CA . ARG A 1 214 ? -11.085 -18.938 -7.419 1.00 48.09 214 ARG A CA 1
ATOM 1774 C C . ARG A 1 214 ? -11.833 -19.037 -6.089 1.00 48.09 214 ARG A C 1
ATOM 1776 O O . ARG A 1 214 ? -11.993 -18.013 -5.439 1.00 48.09 214 ARG A O 1
ATOM 1783 N N . GLU A 1 215 ? -12.228 -20.234 -5.664 1.00 44.00 215 GLU A N 1
ATOM 1784 C CA . GLU A 1 215 ? -13.006 -20.423 -4.427 1.00 44.00 215 GLU A CA 1
ATOM 1785 C C . GLU A 1 215 ? -12.155 -20.290 -3.155 1.00 44.00 215 GLU A C 1
ATOM 1787 O O . GLU A 1 215 ? -12.623 -19.763 -2.152 1.00 44.00 215 GLU A O 1
ATOM 1792 N N . ARG A 1 216 ? -10.875 -20.694 -3.186 1.00 50.78 216 ARG A N 1
ATOM 1793 C CA . ARG A 1 216 ? -10.001 -20.638 -1.996 1.00 50.78 216 ARG A CA 1
ATOM 1794 C C . ARG A 1 216 ? -9.333 -19.285 -1.760 1.00 50.78 216 ARG A C 1
ATOM 1796 O O . ARG A 1 216 ? -9.025 -18.971 -0.617 1.00 50.78 216 ARG A O 1
ATOM 1803 N N . LEU A 1 217 ? -9.123 -18.473 -2.801 1.00 54.31 217 LEU A N 1
ATOM 1804 C CA . LEU A 1 217 ? -8.556 -17.125 -2.644 1.00 54.31 217 LEU A CA 1
ATOM 1805 C C . LEU A 1 217 ? -9.490 -16.179 -1.868 1.00 54.31 217 LEU A C 1
ATOM 1807 O O . LEU A 1 217 ? -9.013 -15.251 -1.219 1.00 54.31 217 LEU A O 1
ATOM 1811 N N . VAL A 1 218 ? -10.803 -16.429 -1.903 1.00 52.34 218 VAL A N 1
ATOM 1812 C CA . VAL A 1 218 ? -11.815 -15.617 -1.206 1.00 52.34 218 VAL A CA 1
ATOM 1813 C C . VAL A 1 218 ? -11.742 -15.785 0.319 1.00 52.34 218 VAL A C 1
ATOM 1815 O O . VAL A 1 218 ? -12.015 -14.832 1.037 1.00 52.34 218 VAL A O 1
ATOM 1818 N N . ASN A 1 219 ? -11.278 -16.936 0.821 1.00 58.97 219 ASN A N 1
ATOM 1819 C CA . ASN A 1 219 ? -11.217 -17.233 2.262 1.00 58.97 219 ASN A CA 1
ATOM 1820 C C . ASN A 1 219 ? -9.876 -16.884 2.932 1.00 58.97 219 ASN A C 1
ATOM 1822 O O . ASN A 1 219 ? -9.629 -17.293 4.065 1.00 58.97 219 ASN A O 1
ATOM 1826 N N . ILE A 1 220 ? -8.980 -16.167 2.251 1.00 69.38 220 ILE A N 1
ATOM 1827 C CA . ILE A 1 220 ? -7.714 -15.741 2.856 1.00 69.38 220 ILE A CA 1
ATOM 1828 C C . ILE A 1 220 ? -7.936 -14.435 3.625 1.00 69.38 220 ILE A C 1
ATOM 1830 O O . ILE A 1 220 ? -8.106 -13.378 3.018 1.00 69.38 220 ILE A O 1
ATOM 1834 N N . THR A 1 221 ? -7.883 -14.510 4.955 1.00 76.50 221 THR A N 1
ATOM 1835 C CA . THR A 1 221 ? -7.959 -13.343 5.845 1.00 76.50 221 THR A CA 1
ATOM 1836 C C . THR A 1 221 ? -6.737 -12.444 5.672 1.00 76.50 221 THR A C 1
ATOM 1838 O O . THR A 1 221 ? -5.589 -12.910 5.689 1.00 76.50 221 THR A O 1
ATOM 1841 N N . SER A 1 222 ? -6.959 -11.138 5.516 1.00 83.00 222 SER A N 1
ATOM 1842 C CA . SER A 1 222 ? -5.866 -10.188 5.325 1.00 83.00 222 SER A CA 1
ATOM 1843 C C . SER A 1 222 ? -5.106 -9.966 6.637 1.00 83.00 222 SER A C 1
ATOM 1845 O O . SER A 1 222 ? -5.725 -9.846 7.689 1.00 83.00 222 SER A O 1
ATOM 1847 N N . PRO A 1 223 ? -3.771 -9.802 6.624 1.00 83.00 223 PRO A N 1
ATOM 1848 C CA . PRO A 1 223 ? -3.013 -9.349 7.786 1.00 83.00 223 PRO A CA 1
ATOM 1849 C C . PRO A 1 223 ? -3.435 -7.969 8.302 1.00 83.00 223 PRO A C 1
ATOM 1851 O O . PRO A 1 223 ? -3.029 -7.596 9.395 1.00 83.00 223 PRO A O 1
ATOM 1854 N N . LEU A 1 224 ? -4.195 -7.182 7.529 1.00 84.56 224 LEU A N 1
ATOM 1855 C CA . LEU A 1 224 ? -4.798 -5.950 8.039 1.00 84.56 224 LEU A CA 1
ATOM 1856 C C . LEU A 1 224 ? -5.927 -6.241 9.037 1.00 84.56 224 LEU A C 1
ATOM 1858 O O . LEU A 1 224 ? -6.031 -5.515 10.022 1.00 84.56 224 LEU A O 1
ATOM 1862 N N . ASP A 1 225 ? -6.736 -7.274 8.789 1.00 85.06 225 ASP A N 1
ATOM 1863 C CA . ASP A 1 225 ? -7.922 -7.579 9.598 1.00 85.06 225 ASP A CA 1
ATOM 1864 C C . ASP A 1 225 ? -7.514 -7.942 11.030 1.00 85.06 225 ASP A C 1
ATOM 1866 O O . ASP A 1 225 ? -8.013 -7.348 11.978 1.00 85.06 225 ASP A O 1
ATOM 1870 N N . ASP A 1 226 ? -6.500 -8.795 11.197 1.00 83.75 226 ASP A N 1
ATOM 1871 C CA . ASP A 1 226 ? -5.998 -9.180 12.522 1.00 83.75 226 ASP A CA 1
ATOM 1872 C C . ASP A 1 226 ? -5.479 -7.988 13.333 1.00 83.75 226 ASP A C 1
ATOM 1874 O O . ASP A 1 226 ? -5.728 -7.883 14.532 1.00 83.75 226 ASP A O 1
ATOM 1878 N N . ILE A 1 227 ? -4.721 -7.084 12.702 1.00 84.50 227 ILE A N 1
ATOM 1879 C CA . ILE A 1 227 ? -4.156 -5.928 13.412 1.00 84.50 227 ILE A CA 1
ATOM 1880 C C . ILE A 1 227 ? -5.276 -4.943 13.789 1.00 84.50 227 ILE A C 1
ATOM 1882 O O . ILE A 1 227 ? -5.200 -4.256 14.810 1.00 84.50 227 ILE A O 1
ATOM 1886 N N . TRP A 1 228 ? -6.331 -4.887 12.977 1.00 85.69 228 TRP A N 1
ATOM 1887 C CA . TRP A 1 228 ? -7.520 -4.101 13.266 1.00 85.69 228 TRP A CA 1
ATOM 1888 C C . TRP A 1 228 ? -8.331 -4.685 14.429 1.00 85.69 228 TRP A C 1
ATOM 1890 O O . TRP A 1 228 ? -8.672 -3.947 15.350 1.00 85.69 228 TRP A O 1
ATOM 1900 N N . GLU A 1 229 ? -8.578 -5.997 14.440 1.00 82.81 229 GLU A N 1
ATOM 1901 C CA . GLU A 1 229 ? -9.291 -6.691 15.523 1.00 82.81 229 GLU A CA 1
ATOM 1902 C C . GLU A 1 229 ? -8.560 -6.593 16.868 1.00 82.81 229 GLU A C 1
ATOM 1904 O O . GLU A 1 229 ? -9.196 -6.420 17.906 1.00 82.81 229 GLU A O 1
ATOM 1909 N N . LYS A 1 230 ? -7.220 -6.610 16.860 1.00 84.00 230 LYS A N 1
ATOM 1910 C CA . LYS A 1 230 ? -6.391 -6.372 18.057 1.00 84.00 230 LYS A CA 1
ATOM 1911 C C . LYS A 1 230 ? -6.501 -4.939 18.603 1.00 84.00 230 LYS A C 1
ATOM 1913 O O . LYS A 1 230 ? -6.038 -4.677 19.710 1.00 84.00 230 LYS A O 1
ATOM 1918 N N . GLY A 1 231 ? -7.078 -4.000 17.847 1.00 82.56 231 GLY A N 1
ATOM 1919 C CA . GLY A 1 231 ? -7.184 -2.587 18.228 1.00 82.56 231 GLY A CA 1
ATOM 1920 C C . GLY A 1 231 ? -5.870 -1.804 18.116 1.00 82.56 231 GLY A C 1
ATOM 1921 O O . GLY A 1 231 ? -5.770 -0.677 18.607 1.00 82.56 231 GLY A O 1
ATOM 1922 N N . ASP A 1 232 ? -4.858 -2.371 17.454 1.00 79.62 232 ASP A N 1
ATOM 1923 C CA . ASP A 1 232 ? -3.522 -1.778 17.347 1.00 79.62 232 ASP A CA 1
ATOM 1924 C C . ASP A 1 232 ? -3.469 -0.609 16.349 1.00 79.62 232 ASP A C 1
ATOM 1926 O O . ASP A 1 232 ? -2.557 0.225 16.391 1.00 79.62 232 ASP A O 1
ATOM 1930 N N . ILE A 1 233 ? -4.441 -0.533 15.437 1.00 80.00 233 ILE A N 1
ATOM 1931 C CA . ILE A 1 233 ? -4.562 0.521 14.430 1.00 80.00 233 ILE A CA 1
ATOM 1932 C C . ILE A 1 233 ? -5.865 1.284 14.649 1.00 80.00 233 ILE A C 1
ATOM 1934 O O . ILE A 1 233 ? -6.936 0.699 14.758 1.00 80.00 233 ILE A O 1
ATOM 1938 N N . LYS A 1 234 ? -5.782 2.614 14.636 1.00 79.00 234 LYS A N 1
ATOM 1939 C CA . LYS A 1 234 ? -6.961 3.493 14.618 1.00 79.00 234 LYS A CA 1
ATOM 1940 C C . LYS A 1 234 ? -7.220 3.942 13.190 1.00 79.00 234 LYS A C 1
ATOM 1942 O O . LYS A 1 234 ? -6.243 4.185 12.488 1.00 79.00 234 LYS A O 1
ATOM 1947 N N . TRP A 1 235 ? -8.470 4.111 12.753 1.00 84.38 235 TRP A N 1
ATOM 1948 C CA . TRP A 1 235 ? -8.769 4.848 11.515 1.00 84.38 235 TRP A CA 1
ATOM 1949 C C . TRP A 1 235 ? -8.741 6.338 11.767 1.00 84.38 235 TRP A C 1
ATOM 1951 O O . TRP A 1 235 ? -9.540 6.861 12.565 1.00 84.38 235 TRP A O 1
#

pLDDT: mean 79.6, std 16.15, range [33.69, 96.19]

Nearest PDB structures (foldseek):
  4a8e-assembly1_A-2  TM=6.899E-01  e=2.437E-11  Pyrococcus abyssi
  2a3v-assembly1_A  TM=7.484E-01  e=1.118E-10  Vibrio cholerae O1 biovar El Tor str. N16961
  2a3v-assembly1_C  TM=7.484E-01  e=1.532E-10  Vibrio cholerae O1 biovar El Tor str. N16961
  2a3v-assembly1_D  TM=7.302E-01  e=1.454E-10  Vibrio cholerae O1 biovar El Tor str. N16961
  5hxy-assembly5_E  TM=6.191E-01  e=5.695E-10  Thermoplasma acidophilum DSM 1728

Sequence (235 aa):
MLHCTEKLKLNENTLHSRLNDLKYYFEKILKREKFFWEIPRAKKHLQLPKVLGEKEISKLFNALTNKKHKAILFTAYSAGLRVSEAVNLKLKHVDSDRMQLFIEKAKGKKDRYVTLSPVLVDVLRSYYKEIKPKPRVYVFEGELPGEPYPSRTAQKVFQRAKEKAGIHKDVSFHSLRHSFATHLLEKGIDIRFIKDILGHFSIKTTERYLHVTRERLVNITSPLDDIWEKGDIKW

Foldseek 3Di:
DCCCCPVVVDDLVVVVVVVVVVQCCVCPVVVDPPDPPPPDRDDDDPDDQQADDLLLVLLLLQLDPDLLLSLLLLQCQQLLDDLVQSQQFWPVQCDPPLQWGWGDDDDPADIDITGHAPVSVVSLVVSQVPDPPHADTHSRADPDHPHTHDSVVSFVSSVVSCVSSVPPGPDTSNNSSVNQLVVLVVVVNDNVLSCVSNRVDDPPPPPPPPVPNPVVSNPRHTPSVVSVVVVSHDD

Mean predicted aligned error: 10.68 Å

Radius of gyration: 20.5 Å; Cα contacts (8 Å, |Δi|>4): 281; chains: 1; bounding box: 57×45×54 Å

Solvent-accessible surface area (backbone atoms only — not comparable to full-atom values): 13685 Å² total; per-residue (Å²): 106,66,61,45,51,74,74,62,63,52,54,66,69,58,51,53,50,53,51,51,51,51,49,45,44,45,47,68,72,66,63,41,76,85,72,85,72,86,66,86,72,79,77,78,76,86,70,77,80,57,60,57,53,71,72,54,48,26,38,31,50,57,48,43,82,51,64,69,63,39,51,50,53,48,50,17,30,44,47,36,33,51,64,68,53,45,24,61,30,36,52,92,27,59,38,79,90,78,33,31,33,54,46,76,62,65,97,88,51,78,67,45,70,30,50,44,41,72,62,54,51,54,51,52,53,51,49,60,70,72,46,79,80,68,67,79,43,20,68,39,46,41,93,53,87,64,35,50,30,53,53,70,55,56,41,51,51,44,52,53,19,31,58,70,41,70,53,83,68,93,60,55,63,66,20,40,25,48,20,36,52,50,51,44,44,76,71,67,46,60,67,68,59,52,31,56,56,62,62,63,81,63,81,92,67,56,85,86,46,75,84,68,48,70,74,58,52,69,73,60,80,32,73,51,47,59,44,45,76,72,60,61,43,72,134